Protein AF-A8B1K0-F1 (afdb_monomer)

Structure (mmCIF, N/CA/C/O backbone):
data_AF-A8B1K0-F1
#
_entry.id   AF-A8B1K0-F1
#
loop_
_atom_site.group_PDB
_atom_site.id
_atom_site.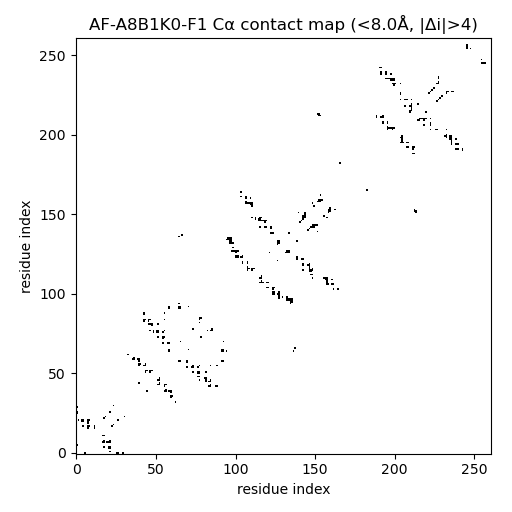type_symbol
_atom_site.label_atom_id
_atom_site.label_alt_id
_atom_site.label_comp_id
_atom_site.label_asym_id
_atom_site.label_entity_id
_atom_site.label_seq_id
_atom_site.pdbx_PDB_ins_code
_atom_site.Cartn_x
_atom_site.Cartn_y
_atom_site.Cartn_z
_atom_site.occupancy
_atom_site.B_iso_or_equiv
_atom_site.auth_seq_id
_atom_site.auth_comp_id
_atom_site.auth_asym_id
_atom_site.auth_atom_id
_atom_site.pdbx_PDB_model_num
ATOM 1 N N . MET A 1 1 ? -13.524 -16.793 -4.079 1.00 58.25 1 MET A N 1
ATOM 2 C CA . MET A 1 1 ? -13.192 -17.474 -5.344 1.00 58.25 1 MET A CA 1
ATOM 3 C C . MET A 1 1 ? -13.793 -18.872 -5.401 1.00 58.25 1 MET A C 1
ATOM 5 O O . MET A 1 1 ? -13.380 -19.742 -4.643 1.00 58.25 1 MET A O 1
ATOM 9 N N . SER A 1 2 ? -14.796 -19.068 -6.258 1.00 73.19 2 SER A N 1
ATOM 10 C CA . SER A 1 2 ? -15.549 -20.315 -6.461 1.00 73.19 2 SER A CA 1
ATOM 11 C C . SER A 1 2 ? -14.670 -21.454 -6.985 1.00 73.19 2 SER A C 1
ATOM 13 O O . SER A 1 2 ? -13.815 -21.230 -7.838 1.00 73.19 2 SER A O 1
ATOM 15 N N . VAL A 1 3 ? -14.934 -22.696 -6.557 1.00 76.88 3 VAL A N 1
ATOM 16 C CA . VAL A 1 3 ? -14.236 -23.914 -7.029 1.00 76.88 3 VAL A CA 1
ATOM 17 C C . VAL A 1 3 ? -14.328 -24.063 -8.552 1.00 76.88 3 VAL A C 1
ATOM 19 O O . VAL A 1 3 ? -13.351 -24.411 -9.215 1.00 76.88 3 VAL A O 1
ATOM 22 N N . ARG A 1 4 ? -15.486 -23.725 -9.134 1.00 77.88 4 ARG A N 1
ATOM 23 C CA . ARG A 1 4 ? -15.680 -23.736 -10.591 1.00 77.88 4 ARG A CA 1
ATOM 24 C C . ARG A 1 4 ? -14.794 -22.698 -11.276 1.00 77.88 4 ARG A C 1
ATOM 26 O O . ARG A 1 4 ? -14.227 -22.983 -12.325 1.00 77.88 4 ARG A O 1
ATOM 33 N N . CYS A 1 5 ? -14.644 -21.526 -10.666 1.00 78.94 5 CYS A N 1
ATOM 34 C CA . CYS A 1 5 ? -13.779 -20.487 -11.197 1.00 78.94 5 CYS A CA 1
ATOM 35 C C . CYS A 1 5 ? -12.290 -20.834 -11.043 1.00 78.94 5 CYS A C 1
ATOM 37 O O . CYS A 1 5 ? -11.520 -20.638 -11.977 1.00 78.94 5 CYS A O 1
ATOM 39 N N . GLN A 1 6 ? -11.884 -21.426 -9.917 1.00 80.88 6 GLN A N 1
ATOM 40 C CA . GLN A 1 6 ? -10.518 -21.920 -9.717 1.00 80.88 6 GLN A CA 1
ATOM 41 C C . GLN A 1 6 ? -10.126 -22.940 -10.788 1.00 80.88 6 GLN A C 1
ATOM 43 O O . GLN A 1 6 ? -9.058 -22.819 -11.379 1.00 80.88 6 GLN A O 1
ATOM 48 N N . HIS A 1 7 ? -11.010 -23.895 -11.086 1.00 80.12 7 HIS A N 1
ATOM 49 C CA . HIS A 1 7 ? -10.763 -24.890 -12.125 1.00 80.12 7 HIS A CA 1
ATOM 50 C C . HIS A 1 7 ? -10.612 -24.244 -13.507 1.00 80.12 7 HIS A C 1
ATOM 52 O O . HIS A 1 7 ? -9.633 -24.497 -14.199 1.00 80.12 7 HIS A O 1
ATOM 58 N N . VAL A 1 8 ? -11.545 -23.368 -13.897 1.00 82.81 8 VAL A N 1
ATOM 59 C CA . VAL A 1 8 ? -11.485 -22.677 -15.197 1.00 82.81 8 VAL A CA 1
ATOM 60 C C . VAL A 1 8 ? -10.271 -21.747 -15.285 1.00 82.81 8 VAL A C 1
ATOM 62 O O . VAL A 1 8 ? -9.672 -21.640 -16.346 1.00 82.81 8 VAL A O 1
ATOM 65 N N . CYS A 1 9 ? -9.851 -21.129 -14.180 1.00 81.00 9 CYS A N 1
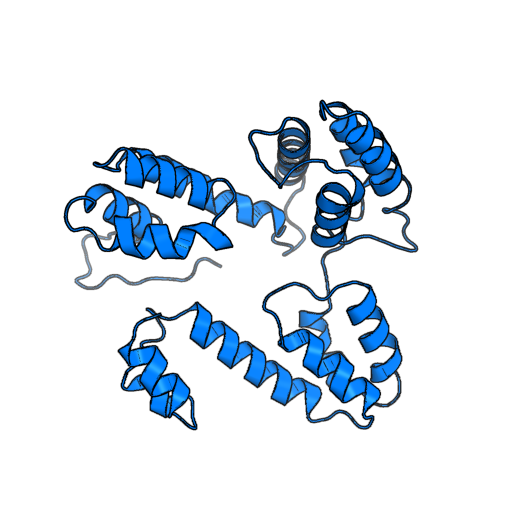ATOM 66 C CA . CYS A 1 9 ? -8.630 -20.329 -14.123 1.00 81.00 9 CYS A CA 1
ATOM 67 C C . CYS A 1 9 ? -7.357 -21.172 -14.237 1.00 81.00 9 CYS A C 1
ATOM 69 O O . CYS A 1 9 ? -6.396 -20.725 -14.854 1.00 81.00 9 CYS A O 1
ATOM 71 N N . ALA A 1 10 ? -7.335 -22.372 -13.656 1.00 81.56 10 ALA A N 1
ATOM 72 C CA . ALA A 1 10 ? -6.182 -23.263 -13.727 1.00 81.56 10 ALA A CA 1
ATOM 73 C C . ALA A 1 10 ? -5.998 -23.878 -15.123 1.00 81.56 10 ALA A C 1
ATOM 75 O O . ALA A 1 10 ? -4.872 -24.170 -15.518 1.00 81.56 10 ALA A O 1
ATOM 76 N N . THR A 1 11 ? -7.091 -24.089 -15.862 1.00 81.38 11 THR A N 1
ATOM 77 C CA . THR A 1 11 ? -7.066 -24.734 -17.185 1.00 81.38 11 THR A CA 1
ATOM 78 C C . THR A 1 11 ? -7.239 -23.767 -18.357 1.00 81.38 11 THR A C 1
ATOM 80 O O . THR A 1 11 ? -7.029 -24.156 -19.502 1.00 81.38 11 THR A O 1
ATOM 83 N N . GLY A 1 12 ? -7.685 -22.538 -18.099 1.00 77.81 12 GLY A N 1
ATOM 84 C CA . GLY A 1 12 ? -7.948 -21.521 -19.115 1.00 77.81 12 GLY A CA 1
ATOM 85 C C . GLY A 1 12 ? -6.662 -20.913 -19.664 1.00 77.81 12 GLY A C 1
ATOM 86 O O . GLY A 1 12 ? -5.688 -20.732 -18.938 1.00 77.81 12 GLY A O 1
ATOM 87 N N . SER A 1 13 ? -6.664 -20.589 -20.957 1.00 74.12 13 SER A N 1
ATOM 88 C CA . SER A 1 13 ? -5.516 -19.971 -21.639 1.00 74.12 13 SER A CA 1
ATOM 89 C C . SER A 1 13 ? -5.742 -18.487 -21.933 1.00 74.12 13 SER A C 1
ATOM 91 O O . SER A 1 13 ? -4.800 -17.766 -22.255 1.00 74.12 13 SER A O 1
ATOM 93 N N . SER A 1 14 ? -6.986 -18.020 -21.827 1.00 76.38 14 SER A N 1
ATOM 94 C CA . SER A 1 14 ? -7.381 -16.647 -22.120 1.00 76.38 14 SER A CA 1
ATOM 95 C C . SER A 1 14 ? -8.463 -16.140 -21.166 1.00 76.38 14 SER A C 1
ATOM 97 O O . SER A 1 14 ? -9.151 -16.907 -20.490 1.00 76.38 14 SER A O 1
ATOM 99 N N . GLN A 1 15 ? -8.649 -14.819 -21.130 1.00 75.38 15 GLN A N 1
ATOM 100 C CA . GLN A 1 15 ? -9.686 -14.195 -20.308 1.00 75.38 15 GLN A CA 1
ATOM 101 C C . GLN A 1 15 ? -11.109 -14.576 -20.760 1.00 75.38 15 GLN A C 1
ATOM 103 O O . GLN A 1 15 ? -12.035 -14.558 -19.950 1.00 75.38 15 GLN A O 1
ATOM 108 N N . ASP A 1 16 ? -11.293 -14.953 -22.027 1.00 78.88 16 ASP A N 1
ATOM 109 C CA . ASP A 1 16 ? -12.593 -15.381 -22.547 1.00 78.88 16 ASP A CA 1
ATOM 110 C C . ASP A 1 16 ? -12.986 -16.776 -22.053 1.00 78.88 16 ASP A C 1
ATOM 112 O O . ASP A 1 16 ? -14.162 -17.003 -21.757 1.00 78.88 16 ASP A O 1
ATOM 116 N N . ASP A 1 17 ? -12.012 -17.662 -21.822 1.00 80.56 17 ASP A N 1
ATOM 117 C CA . ASP A 1 17 ? -12.255 -18.977 -21.213 1.00 80.56 17 ASP A CA 1
ATOM 118 C C . ASP A 1 17 ? -12.840 -18.829 -19.801 1.00 80.56 17 ASP A C 1
ATOM 120 O O . ASP A 1 17 ? -13.742 -19.571 -19.397 1.00 80.56 17 ASP A O 1
ATOM 124 N N . LEU A 1 18 ? -12.388 -17.800 -19.072 1.00 80.06 18 LEU A N 1
ATOM 125 C CA . LEU A 1 18 ? -12.855 -17.486 -17.724 1.00 80.06 18 LEU A CA 1
ATOM 126 C C . LEU A 1 18 ? -14.331 -17.086 -17.703 1.00 80.06 18 LEU A C 1
ATOM 128 O O . LEU A 1 18 ? -15.020 -17.412 -16.741 1.00 80.06 18 LEU A O 1
ATOM 132 N N . ARG A 1 19 ? -14.872 -16.451 -18.750 1.00 77.56 19 ARG A N 1
ATOM 133 C CA . ARG A 1 19 ? -16.271 -15.971 -18.761 1.00 77.56 19 ARG A CA 1
ATOM 134 C C . ARG A 1 19 ? -17.295 -17.097 -18.584 1.00 77.56 19 ARG A C 1
ATOM 136 O O . ARG A 1 19 ? -18.386 -16.854 -18.074 1.00 77.56 19 ARG A O 1
ATOM 143 N N . THR A 1 20 ? -16.934 -18.324 -18.958 1.00 74.06 20 THR A N 1
ATOM 144 C CA . THR A 1 20 ? -17.803 -19.514 -18.923 1.00 74.06 20 THR A CA 1
ATOM 145 C C . THR A 1 20 ? -17.995 -20.084 -17.505 1.00 74.06 20 THR A C 1
ATOM 147 O O . THR A 1 20 ? -18.924 -20.860 -17.252 1.00 74.06 20 THR A O 1
ATOM 150 N N . GLY A 1 21 ? -17.136 -19.705 -16.550 1.00 71.62 21 GLY A N 1
ATOM 151 C CA . GLY A 1 21 ? -17.180 -20.222 -15.172 1.00 71.62 21 GLY A CA 1
ATOM 152 C C . GLY A 1 21 ? -16.760 -19.251 -14.064 1.00 71.62 21 GLY A C 1
ATOM 153 O O . GLY A 1 21 ? -16.948 -19.573 -12.893 1.00 71.62 21 GLY A O 1
ATOM 154 N N . CYS A 1 22 ? -16.245 -18.076 -14.418 1.00 76.50 22 CYS A N 1
ATOM 155 C CA . CYS A 1 22 ? -15.821 -16.992 -13.538 1.00 76.50 22 CYS A CA 1
ATOM 156 C C . CYS A 1 22 ? -16.522 -15.701 -13.965 1.00 76.50 22 CYS A C 1
ATOM 158 O O . CYS A 1 22 ? -16.106 -15.032 -14.916 1.00 76.50 22 CYS A O 1
ATOM 160 N N . ARG A 1 23 ? -17.573 -15.299 -13.253 1.00 78.94 23 ARG A N 1
ATOM 161 C CA . ARG A 1 23 ? -18.217 -14.010 -13.510 1.00 78.94 23 ARG A CA 1
ATOM 162 C C . ARG A 1 23 ? -17.380 -12.883 -12.898 1.00 78.94 23 ARG A C 1
ATOM 164 O O . ARG A 1 23 ? -17.047 -12.930 -11.720 1.00 78.94 23 ARG A O 1
ATOM 171 N N . ALA A 1 24 ? -17.084 -11.840 -13.675 1.00 70.19 24 ALA A N 1
ATOM 172 C CA . ALA A 1 24 ? -16.229 -10.735 -13.224 1.00 70.19 24 ALA A CA 1
ATOM 173 C C . ALA A 1 24 ? -16.770 -9.965 -12.005 1.00 70.19 24 ALA A C 1
ATOM 175 O O . ALA A 1 24 ? -15.986 -9.453 -11.211 1.00 70.19 24 ALA A O 1
ATOM 176 N N . SER A 1 25 ? -18.095 -9.904 -11.832 1.00 70.88 25 SER A N 1
ATOM 177 C CA . SER A 1 25 ? -18.718 -9.282 -10.654 1.00 70.88 25 SER A CA 1
ATOM 178 C C . SER A 1 25 ? -18.455 -10.046 -9.363 1.00 70.88 25 SER A C 1
ATOM 180 O O . SER A 1 25 ? -18.385 -9.420 -8.309 1.00 70.88 25 SER A O 1
ATOM 182 N N . ASP A 1 26 ? -18.311 -11.366 -9.470 1.00 69.88 26 ASP A N 1
ATOM 183 C CA . ASP A 1 26 ? -18.240 -12.291 -8.340 1.00 69.88 26 ASP A CA 1
ATOM 184 C C . ASP A 1 26 ? -16.769 -12.574 -7.974 1.00 69.88 26 ASP A C 1
ATOM 186 O O . ASP A 1 26 ? -16.466 -12.996 -6.866 1.00 69.88 26 ASP A O 1
ATOM 190 N N . GLU A 1 27 ? -15.840 -12.298 -8.900 1.00 74.50 27 GLU A N 1
ATOM 191 C CA . GLU A 1 27 ? -14.408 -12.607 -8.791 1.00 74.50 27 GLU A CA 1
ATOM 192 C C . GLU A 1 27 ? -13.530 -11.373 -9.059 1.00 74.50 27 GLU A C 1
ATOM 194 O O . GLU A 1 27 ? -12.542 -11.416 -9.795 1.00 74.50 27 GLU A O 1
ATOM 199 N N . GLN A 1 28 ? -13.895 -10.237 -8.461 1.00 70.88 28 GLN A N 1
ATOM 200 C CA . GLN A 1 28 ? -13.249 -8.938 -8.700 1.00 70.88 28 GLN A CA 1
ATOM 201 C C . GLN A 1 28 ? -11.736 -8.958 -8.445 1.00 70.88 28 GLN A C 1
ATOM 203 O O . GLN A 1 28 ? -10.976 -8.353 -9.199 1.00 70.88 28 GLN A O 1
ATOM 208 N N . GLN A 1 29 ? -11.291 -9.686 -7.417 1.00 68.81 29 GLN A N 1
ATOM 209 C CA . GLN A 1 29 ? -9.872 -9.837 -7.073 1.00 68.81 29 GLN A CA 1
ATOM 210 C C . GLN A 1 29 ? -9.092 -10.575 -8.171 1.00 68.81 29 GLN A C 1
ATOM 212 O O . GLN A 1 29 ? -8.009 -10.140 -8.562 1.00 68.81 29 GLN A O 1
ATOM 217 N N . LEU A 1 30 ? -9.662 -11.654 -8.721 1.00 76.38 30 LEU A N 1
ATOM 218 C CA . LEU A 1 30 ? -9.057 -12.409 -9.819 1.00 76.38 30 LEU A CA 1
ATOM 219 C C . LEU A 1 30 ? -8.930 -11.532 -11.067 1.00 76.38 30 LEU A C 1
ATOM 221 O O . LEU A 1 30 ? -7.850 -11.418 -11.638 1.00 76.38 30 LEU A O 1
ATOM 225 N N . TYR A 1 31 ? -10.017 -10.871 -11.466 1.00 77.62 31 TYR A N 1
ATOM 226 C CA . TYR A 1 31 ? -10.010 -10.008 -12.647 1.00 77.62 31 TYR A CA 1
ATOM 227 C C . TYR A 1 31 ? -9.121 -8.771 -12.463 1.00 77.62 31 TYR A C 1
ATOM 229 O O . TYR A 1 31 ? -8.480 -8.336 -13.420 1.00 77.62 31 TYR A O 1
ATOM 237 N N . GLY A 1 32 ? -9.015 -8.242 -11.241 1.00 75.94 32 GLY A N 1
ATOM 238 C CA . GLY A 1 32 ? -8.048 -7.203 -10.890 1.00 75.94 32 GLY A CA 1
ATOM 239 C C . GLY A 1 32 ? -6.602 -7.680 -11.036 1.00 75.94 32 GLY A C 1
ATOM 240 O O . GLY A 1 32 ? -5.783 -6.980 -11.631 1.00 75.94 32 GLY A O 1
ATOM 241 N N . CYS A 1 33 ? -6.290 -8.888 -10.558 1.00 75.00 33 CYS A N 1
ATOM 242 C CA . CYS A 1 33 ? -4.974 -9.509 -10.716 1.00 75.00 33 CYS A CA 1
ATOM 243 C C . CYS A 1 33 ? -4.619 -9.729 -12.195 1.00 75.00 33 CYS A C 1
ATOM 245 O O . CYS A 1 33 ? -3.548 -9.319 -12.636 1.00 75.00 33 CYS A O 1
ATOM 247 N N . LEU A 1 34 ? -5.540 -10.300 -12.977 1.00 79.06 34 LEU A N 1
ATOM 248 C CA . LEU A 1 34 ? -5.346 -10.553 -14.408 1.00 79.06 34 LEU A CA 1
ATOM 249 C C . LEU A 1 34 ? -5.112 -9.262 -15.190 1.00 79.06 34 LEU A C 1
ATOM 251 O O . LEU A 1 34 ? -4.166 -9.179 -15.967 1.00 79.06 34 LEU A O 1
ATOM 255 N N . LYS A 1 35 ? -5.921 -8.229 -14.932 1.00 79.88 35 LYS A N 1
ATOM 256 C CA . LYS A 1 35 ? -5.737 -6.913 -15.548 1.00 79.88 35 LYS A CA 1
ATOM 257 C C . LYS A 1 35 ? -4.383 -6.302 -15.183 1.00 79.88 35 LYS A C 1
ATOM 259 O O . LYS A 1 35 ? -3.710 -5.749 -16.044 1.00 79.88 35 LYS A O 1
ATOM 264 N N . ARG A 1 36 ? -3.952 -6.430 -13.924 1.00 78.38 36 ARG A N 1
ATOM 265 C CA . ARG A 1 36 ? -2.642 -5.933 -13.481 1.00 78.38 36 ARG A CA 1
ATOM 266 C C . ARG A 1 36 ? -1.490 -6.689 -14.149 1.00 78.38 36 ARG A C 1
ATOM 268 O O . ARG A 1 36 ? -0.502 -6.064 -14.518 1.00 78.38 36 ARG A O 1
ATOM 275 N N . GLN A 1 37 ? -1.621 -7.999 -14.344 1.00 82.38 37 GLN A N 1
ATOM 276 C CA . GLN A 1 37 ? -0.651 -8.796 -15.101 1.00 82.38 37 GLN A CA 1
ATOM 277 C C . GLN A 1 37 ? -0.601 -8.387 -16.577 1.00 82.38 37 GLN A C 1
ATOM 279 O O . GLN A 1 37 ? 0.483 -8.251 -17.136 1.00 82.38 37 GLN A O 1
ATOM 284 N N . GLU A 1 38 ? -1.752 -8.128 -17.196 1.00 84.12 38 GLU A N 1
ATOM 285 C CA . GLU A 1 38 ? -1.835 -7.634 -18.573 1.00 84.12 38 GLU A CA 1
ATOM 286 C C . GLU A 1 38 ? -1.200 -6.243 -18.720 1.00 84.12 38 GLU A C 1
ATOM 288 O O . GLU A 1 38 ? -0.392 -6.023 -19.623 1.00 84.12 38 GLU A O 1
ATOM 293 N N . ASP A 1 39 ? -1.497 -5.318 -17.802 1.00 82.50 39 ASP A N 1
ATOM 294 C CA . ASP A 1 39 ? -0.853 -4.004 -17.741 1.00 82.50 39 ASP A CA 1
ATOM 295 C C . ASP A 1 39 ? 0.669 -4.142 -17.562 1.00 82.50 39 ASP A C 1
ATOM 297 O O . ASP A 1 39 ? 1.436 -3.435 -18.221 1.00 82.50 39 ASP A O 1
ATOM 301 N N . GLY A 1 40 ? 1.111 -5.097 -16.737 1.00 85.94 40 GLY A N 1
ATOM 302 C CA . GLY A 1 40 ? 2.520 -5.416 -16.536 1.00 85.94 40 GLY A CA 1
ATOM 303 C C . GLY A 1 40 ? 3.190 -5.946 -17.792 1.00 85.94 40 GLY A C 1
ATOM 304 O O . GLY A 1 40 ? 4.221 -5.419 -18.203 1.00 85.94 40 GLY A O 1
ATOM 305 N N . HIS A 1 41 ? 2.581 -6.915 -18.471 1.00 87.19 41 HIS A N 1
ATOM 306 C CA . HIS A 1 41 ? 3.081 -7.384 -19.757 1.00 87.19 41 HIS A CA 1
ATOM 307 C C . HIS A 1 41 ? 3.136 -6.230 -20.764 1.00 87.19 41 HIS A C 1
ATOM 309 O O . HIS A 1 41 ? 4.159 -6.047 -21.421 1.00 87.19 41 HIS A O 1
ATOM 315 N N . ARG A 1 42 ? 2.074 -5.426 -20.881 1.00 88.31 42 ARG A N 1
ATOM 316 C CA . ARG A 1 42 ? 1.996 -4.311 -21.835 1.00 88.31 42 ARG A CA 1
ATOM 317 C C . ARG A 1 42 ? 3.072 -3.254 -21.578 1.00 88.31 42 ARG A C 1
ATOM 319 O O . ARG A 1 42 ? 3.663 -2.748 -22.529 1.00 88.31 42 ARG A O 1
ATOM 326 N N . CYS A 1 43 ? 3.327 -2.912 -20.316 1.00 86.62 43 CYS A N 1
ATOM 327 C CA . CYS A 1 43 ? 4.342 -1.924 -19.963 1.00 86.62 43 CYS A CA 1
ATOM 328 C C . CYS A 1 43 ? 5.765 -2.491 -20.059 1.00 86.62 43 CYS A C 1
ATOM 330 O O . CYS A 1 43 ? 6.647 -1.834 -20.613 1.00 86.62 43 CYS A O 1
ATOM 332 N N . CYS A 1 44 ? 6.003 -3.696 -19.538 1.00 90.12 44 CYS A N 1
ATOM 333 C CA . CYS A 1 44 ? 7.346 -4.241 -19.356 1.00 90.12 44 CYS A CA 1
ATOM 334 C C . CYS A 1 44 ? 7.894 -4.960 -20.593 1.00 90.12 44 CYS A C 1
ATOM 336 O O . CYS A 1 44 ? 9.110 -5.035 -20.744 1.00 90.12 44 CYS A O 1
ATOM 338 N N . SER A 1 45 ? 7.049 -5.437 -21.518 1.00 89.00 45 SER A N 1
ATOM 339 C CA . SER A 1 45 ? 7.513 -6.162 -22.716 1.00 89.00 45 SER A CA 1
ATOM 340 C C . SER A 1 45 ? 8.396 -5.333 -23.649 1.00 89.00 45 SER A C 1
ATOM 342 O O . SER A 1 45 ? 9.119 -5.891 -24.468 1.00 89.00 45 SER A O 1
ATOM 344 N N . SER A 1 46 ? 8.335 -4.003 -23.546 1.00 86.69 46 SER A N 1
ATOM 345 C CA . SER A 1 46 ? 9.149 -3.079 -24.342 1.00 86.69 46 SER A CA 1
ATOM 346 C C . SER A 1 46 ? 10.495 -2.722 -23.692 1.00 86.69 46 SER A C 1
ATOM 348 O O . SER A 1 46 ? 11.233 -1.889 -24.225 1.00 86.69 46 SER A O 1
ATOM 350 N N . ALA A 1 47 ? 10.831 -3.349 -22.557 1.00 90.69 47 ALA A N 1
ATOM 351 C CA . ALA A 1 47 ? 12.104 -3.159 -21.876 1.00 90.69 47 ALA A CA 1
ATOM 352 C C . ALA A 1 47 ? 13.280 -3.719 -22.697 1.00 90.69 47 ALA A C 1
ATOM 354 O O . ALA A 1 47 ? 13.278 -4.860 -23.148 1.00 90.69 47 ALA A O 1
ATOM 355 N N . ARG A 1 48 ? 14.317 -2.897 -22.863 1.00 87.75 48 ARG A N 1
ATOM 356 C CA . ARG A 1 48 ? 15.548 -3.168 -23.619 1.00 87.75 48 ARG A CA 1
ATOM 357 C C . ARG A 1 48 ? 16.662 -3.784 -22.777 1.00 87.75 48 ARG A C 1
ATOM 359 O O . ARG A 1 48 ? 17.647 -4.255 -23.334 1.00 87.75 48 ARG A O 1
ATOM 366 N N . THR A 1 49 ? 16.541 -3.739 -21.453 1.00 89.25 49 THR A N 1
ATOM 367 C CA . THR A 1 49 ? 17.516 -4.305 -20.513 1.00 89.25 49 THR A CA 1
ATOM 368 C C . THR A 1 49 ? 16.832 -5.327 -19.615 1.00 89.25 49 THR A C 1
ATOM 370 O O . THR A 1 49 ? 15.693 -5.123 -19.191 1.00 89.25 49 THR A O 1
ATOM 373 N N . ALA A 1 50 ? 17.537 -6.417 -19.300 1.00 89.31 50 ALA A N 1
ATOM 374 C CA . ALA A 1 50 ? 17.032 -7.451 -18.395 1.00 89.31 50 ALA A CA 1
ATOM 375 C C . ALA A 1 50 ? 16.740 -6.887 -16.993 1.00 89.31 50 ALA A C 1
ATOM 377 O O . ALA A 1 50 ? 15.745 -7.245 -16.372 1.00 89.31 50 ALA A O 1
ATOM 378 N N . GLU A 1 51 ? 17.561 -5.938 -16.541 1.00 90.88 51 GLU A N 1
ATOM 379 C CA . GLU A 1 51 ? 17.394 -5.223 -15.271 1.00 90.88 51 GLU A CA 1
ATOM 380 C C . GLU A 1 51 ? 16.086 -4.422 -15.229 1.00 90.88 51 GLU A C 1
ATOM 382 O O . GLU A 1 51 ? 15.366 -4.461 -14.233 1.00 90.88 51 GLU A O 1
ATOM 387 N N . CYS A 1 52 ? 15.744 -3.720 -16.316 1.00 89.12 52 CYS A N 1
ATOM 388 C CA . CYS A 1 52 ? 14.481 -2.992 -16.397 1.00 89.12 52 CYS A CA 1
ATOM 389 C C . CYS A 1 52 ? 13.286 -3.943 -16.492 1.00 89.12 52 CYS A C 1
ATOM 391 O O . CYS A 1 52 ? 12.268 -3.703 -15.848 1.00 89.12 52 CYS A O 1
ATOM 393 N N . LEU A 1 53 ? 13.408 -5.025 -17.267 1.00 90.94 53 LEU A N 1
ATOM 394 C CA . LEU A 1 53 ? 12.348 -6.019 -17.421 1.00 90.94 53 LEU A CA 1
ATOM 395 C C . LEU A 1 53 ? 11.980 -6.658 -16.073 1.00 90.94 53 LEU A C 1
ATOM 397 O O . LEU A 1 53 ? 10.800 -6.711 -15.726 1.00 90.94 53 LEU A O 1
ATOM 401 N N . ASP A 1 54 ? 12.982 -7.081 -15.299 1.00 90.38 54 ASP A N 1
ATOM 402 C CA . ASP A 1 54 ? 12.792 -7.677 -13.974 1.00 90.38 54 ASP A CA 1
ATOM 403 C C . ASP A 1 54 ? 12.188 -6.677 -12.975 1.00 90.38 54 ASP A C 1
ATOM 405 O O . ASP A 1 54 ? 11.153 -6.948 -12.356 1.00 90.38 54 ASP A O 1
ATOM 409 N N . ALA A 1 55 ? 12.778 -5.481 -12.862 1.00 88.69 55 ALA A N 1
ATOM 410 C CA . ALA A 1 55 ? 12.289 -4.452 -11.947 1.00 88.69 55 ALA A CA 1
ATOM 411 C C . ALA A 1 55 ? 10.860 -4.002 -12.297 1.00 88.69 55 ALA A C 1
ATOM 413 O O . ALA A 1 55 ? 10.029 -3.826 -11.405 1.00 88.69 55 ALA A O 1
ATOM 414 N N . CYS A 1 56 ? 10.554 -3.852 -13.589 1.00 86.94 56 CYS A N 1
ATOM 415 C CA . CYS A 1 56 ? 9.218 -3.523 -14.072 1.00 86.94 56 CYS A CA 1
ATOM 416 C C . CYS A 1 56 ? 8.222 -4.641 -13.742 1.00 86.94 56 CYS A C 1
ATOM 418 O O . CYS A 1 56 ? 7.170 -4.365 -13.171 1.00 86.94 56 CYS A O 1
ATOM 420 N N . GLY A 1 57 ? 8.558 -5.906 -14.018 1.00 86.44 57 GLY A N 1
ATOM 421 C CA . GLY A 1 57 ? 7.677 -7.042 -13.735 1.00 86.44 57 GLY A CA 1
ATOM 422 C C . GLY A 1 57 ? 7.318 -7.160 -12.251 1.00 86.44 57 GLY A C 1
ATOM 423 O O . GLY A 1 57 ? 6.158 -7.392 -11.907 1.00 86.44 57 GLY A O 1
ATOM 424 N N . GLN A 1 58 ? 8.277 -6.908 -11.356 1.00 84.75 58 GLN A N 1
ATOM 425 C CA . GLN A 1 58 ? 8.054 -6.939 -9.905 1.00 84.75 58 GLN A CA 1
ATOM 426 C C . GLN A 1 58 ? 7.004 -5.925 -9.416 1.00 84.75 58 GLN A C 1
ATOM 428 O O . GLN A 1 58 ? 6.334 -6.188 -8.418 1.00 84.75 58 GLN A O 1
ATOM 433 N N . VAL A 1 59 ? 6.784 -4.809 -10.123 1.00 82.06 59 VAL A N 1
ATOM 434 C CA . VAL A 1 59 ? 5.725 -3.830 -9.787 1.00 82.06 59 VAL A CA 1
ATOM 435 C C . VAL A 1 59 ? 4.320 -4.426 -9.944 1.00 82.06 59 VAL A C 1
ATOM 437 O O . VAL A 1 59 ? 3.392 -4.052 -9.219 1.00 82.06 59 VAL A O 1
ATOM 440 N N . PHE A 1 60 ? 4.152 -5.380 -10.860 1.00 80.25 60 PHE A N 1
ATOM 441 C CA . PHE A 1 60 ? 2.855 -5.970 -11.193 1.00 80.25 60 PHE A CA 1
ATOM 442 C C . PHE A 1 60 ? 2.595 -7.318 -10.505 1.00 80.25 60 PHE A C 1
ATOM 444 O O . PHE A 1 60 ? 1.464 -7.795 -10.527 1.00 80.25 60 PHE A O 1
ATOM 451 N N . GLN A 1 61 ? 3.592 -7.896 -9.825 1.00 73.94 61 GLN A N 1
ATOM 452 C CA . GLN A 1 61 ? 3.463 -9.183 -9.123 1.00 73.94 61 GLN A CA 1
ATOM 453 C C . GLN A 1 61 ? 2.526 -9.149 -7.909 1.00 73.94 61 GLN A C 1
ATOM 455 O O . GLN A 1 61 ? 1.942 -10.170 -7.553 1.00 73.94 61 GLN A O 1
ATOM 460 N N . ARG A 1 62 ? 2.409 -8.004 -7.228 1.00 65.06 62 ARG A N 1
ATOM 461 C CA . ARG A 1 62 ? 1.618 -7.864 -5.994 1.00 65.06 62 ARG A CA 1
ATOM 462 C C . ARG A 1 62 ? 0.627 -6.733 -6.135 1.00 65.06 62 ARG A C 1
ATOM 464 O O . ARG A 1 62 ? 0.944 -5.741 -6.771 1.00 65.06 62 ARG A O 1
ATOM 471 N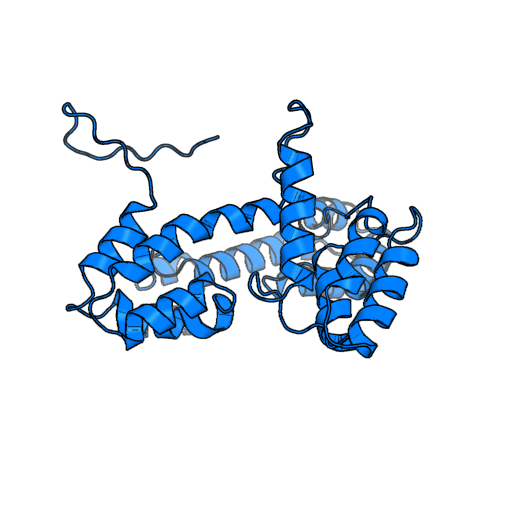 N . TYR A 1 63 ? -0.528 -6.833 -5.475 1.00 57.25 63 TYR A N 1
ATOM 472 C CA . TYR A 1 63 ? -1.535 -5.769 -5.519 1.00 57.25 63 TYR A CA 1
ATOM 473 C C . TYR A 1 63 ? -1.170 -4.518 -4.678 1.00 57.25 63 TYR A C 1
ATOM 475 O O . TYR A 1 63 ? -1.895 -3.527 -4.689 1.00 57.25 63 TYR A O 1
ATOM 483 N N . GLN A 1 64 ? -0.029 -4.540 -3.986 1.00 59.62 64 GLN A N 1
ATOM 484 C CA . GLN A 1 64 ? 0.448 -3.487 -3.080 1.00 59.62 64 GLN A CA 1
ATOM 485 C C . GLN A 1 64 ? 1.201 -2.369 -3.818 1.00 59.62 64 GLN A C 1
ATOM 487 O O . GLN A 1 64 ? 1.613 -2.539 -4.976 1.00 59.62 64 GLN A O 1
ATOM 492 N N . THR A 1 65 ? 1.385 -1.229 -3.147 1.00 61.25 65 THR A N 1
ATOM 493 C CA . THR A 1 65 ? 2.253 -0.155 -3.640 1.00 61.25 65 THR A CA 1
ATOM 494 C C . THR A 1 65 ? 3.708 -0.638 -3.655 1.00 61.25 65 THR A C 1
ATOM 496 O O . THR A 1 65 ? 4.155 -1.291 -2.708 1.00 61.25 65 THR A O 1
ATOM 499 N N . PRO A 1 66 ? 4.479 -0.348 -4.717 1.00 66.88 66 PRO A N 1
ATOM 500 C CA . PRO A 1 66 ? 5.889 -0.713 -4.782 1.00 66.88 66 PRO A CA 1
ATOM 501 C C . PRO A 1 66 ? 6.708 -0.101 -3.635 1.00 66.88 66 PRO A C 1
ATOM 503 O O . PRO A 1 66 ? 6.671 1.110 -3.408 1.00 66.88 66 PRO A O 1
ATOM 506 N N . SER A 1 67 ? 7.512 -0.925 -2.957 1.00 68.00 67 SER A N 1
ATOM 507 C CA . SER A 1 67 ? 8.428 -0.455 -1.908 1.00 68.00 67 SER A CA 1
ATOM 508 C C . SER A 1 67 ? 9.472 0.524 -2.458 1.00 68.00 67 SER A C 1
ATOM 510 O O . SER A 1 67 ? 9.818 0.464 -3.640 1.00 68.00 67 SER A O 1
ATOM 512 N N . LYS A 1 68 ? 10.033 1.398 -1.610 1.00 68.94 68 LYS A N 1
ATOM 513 C CA . LYS A 1 68 ? 11.136 2.311 -1.973 1.00 68.94 68 LYS A CA 1
ATOM 514 C C . LYS A 1 68 ? 12.263 1.604 -2.720 1.00 68.94 68 LYS A C 1
ATOM 516 O O . LYS A 1 68 ? 12.629 2.035 -3.806 1.00 68.94 68 LYS A O 1
ATOM 521 N N . ALA A 1 69 ? 12.734 0.470 -2.202 1.00 77.06 69 ALA A N 1
ATOM 522 C CA . ALA A 1 69 ? 13.801 -0.304 -2.835 1.00 77.06 69 ALA A CA 1
ATOM 523 C C . ALA A 1 69 ? 13.420 -0.803 -4.242 1.00 77.06 69 ALA A C 1
ATOM 525 O O . ALA A 1 69 ? 14.257 -0.858 -5.141 1.00 77.06 69 ALA A O 1
ATOM 526 N N . LEU A 1 70 ? 12.154 -1.174 -4.467 1.00 79.06 70 LEU A N 1
ATOM 527 C CA . LEU A 1 70 ? 11.681 -1.538 -5.803 1.00 79.06 70 LEU A CA 1
ATOM 528 C C . LEU A 1 70 ? 11.574 -0.307 -6.716 1.00 79.06 70 LEU A C 1
ATOM 530 O O . LEU A 1 70 ? 12.009 -0.371 -7.862 1.00 79.06 70 LEU A O 1
ATOM 534 N N . ARG A 1 71 ? 11.074 0.825 -6.211 1.00 76.94 71 ARG A N 1
ATOM 535 C CA . ARG A 1 71 ? 10.990 2.086 -6.967 1.00 76.94 71 ARG A CA 1
ATOM 536 C C . ARG A 1 71 ? 12.369 2.591 -7.389 1.00 76.94 71 ARG A C 1
ATOM 538 O O . ARG A 1 71 ? 12.553 2.953 -8.546 1.00 76.94 71 ARG A O 1
ATOM 545 N N . GLU A 1 72 ? 13.352 2.541 -6.498 1.00 81.62 72 GLU A N 1
ATOM 546 C CA . GLU A 1 72 ? 14.748 2.884 -6.791 1.00 81.62 72 GLU A CA 1
ATOM 547 C C . GLU A 1 72 ? 15.361 1.951 -7.839 1.00 81.62 72 GLU A C 1
ATOM 549 O O . GLU A 1 72 ? 16.034 2.423 -8.758 1.00 81.62 72 GLU A O 1
ATOM 554 N N . ARG A 1 73 ? 15.085 0.642 -7.767 1.00 85.75 73 ARG A N 1
ATOM 555 C CA . ARG A 1 73 ? 15.510 -0.315 -8.801 1.00 85.75 73 ARG A CA 1
ATOM 556 C C . ARG A 1 73 ? 14.885 -0.010 -10.161 1.00 85.75 73 ARG A C 1
ATOM 558 O O . ARG A 1 73 ? 15.609 0.001 -11.151 1.00 85.75 73 ARG A O 1
ATOM 565 N N . VAL A 1 74 ? 13.590 0.308 -10.218 1.00 85.81 74 VAL A N 1
ATOM 566 C CA . VAL A 1 74 ? 12.920 0.722 -11.465 1.00 85.81 74 VAL A CA 1
ATOM 567 C C . VAL A 1 74 ? 13.541 2.010 -12.007 1.00 85.81 74 VAL A C 1
ATOM 569 O O . VAL A 1 74 ? 13.909 2.071 -13.176 1.00 85.81 74 VAL A O 1
ATOM 572 N N . LEU A 1 75 ? 13.734 3.027 -11.163 1.00 83.44 75 LEU A N 1
ATOM 573 C CA . LEU A 1 75 ? 14.351 4.291 -11.570 1.00 83.44 75 LEU A CA 1
ATOM 574 C C . LEU A 1 75 ? 15.794 4.108 -12.046 1.00 83.44 75 LEU A C 1
ATOM 576 O O . LEU A 1 75 ? 16.222 4.784 -12.972 1.00 83.44 75 LEU A O 1
ATOM 580 N N . THR A 1 76 ? 16.551 3.196 -11.451 1.00 86.94 76 THR A N 1
ATOM 581 C CA . THR A 1 76 ? 17.947 2.967 -11.839 1.00 86.94 76 THR A CA 1
ATOM 582 C C . THR A 1 76 ? 18.039 2.127 -13.114 1.00 86.94 76 THR A C 1
ATOM 584 O O . THR A 1 76 ? 18.781 2.487 -14.025 1.00 86.94 76 THR A O 1
ATOM 587 N N . GLY A 1 77 ? 17.243 1.056 -13.221 1.00 84.88 77 GLY A N 1
ATOM 588 C CA . GLY A 1 77 ? 17.274 0.115 -14.345 1.00 84.88 77 GLY A CA 1
ATOM 589 C C . GLY A 1 77 ? 16.527 0.584 -15.598 1.00 84.88 77 GLY A C 1
ATOM 590 O O . GLY A 1 77 ? 16.948 0.278 -16.712 1.00 84.88 77 GLY A O 1
ATOM 591 N N . CYS A 1 78 ? 15.438 1.348 -15.449 1.00 84.69 78 CYS A N 1
ATOM 592 C CA . CYS A 1 78 ? 14.572 1.752 -16.563 1.00 84.69 78 CYS A CA 1
ATOM 593 C C . CYS A 1 78 ? 14.736 3.218 -17.004 1.00 84.69 78 CYS A C 1
ATOM 595 O O . CYS A 1 78 ? 14.284 3.580 -18.090 1.00 84.69 78 CYS A O 1
ATOM 597 N N . ARG A 1 79 ? 15.384 4.094 -16.223 1.00 84.25 79 ARG A N 1
ATOM 598 C CA . ARG A 1 79 ? 15.515 5.517 -16.606 1.00 84.25 79 ARG A CA 1
ATOM 599 C C . ARG A 1 79 ? 16.349 5.720 -17.867 1.00 84.25 79 ARG A C 1
ATOM 601 O O . ARG A 1 79 ? 16.037 6.597 -18.669 1.00 84.25 79 ARG A O 1
ATOM 608 N N . THR A 1 80 ? 17.379 4.904 -18.059 1.00 80.50 80 THR A N 1
ATOM 609 C CA . THR A 1 80 ? 18.243 4.970 -19.239 1.00 80.50 80 THR A CA 1
ATOM 610 C C . THR A 1 80 ? 17.721 3.996 -20.295 1.00 80.50 80 THR A C 1
ATOM 612 O O . THR A 1 80 ? 17.523 2.817 -20.018 1.00 80.50 80 THR A O 1
ATOM 615 N N . ASN A 1 81 ? 17.488 4.483 -21.516 1.00 78.38 81 ASN A N 1
ATOM 616 C CA . ASN A 1 81 ? 17.080 3.697 -22.692 1.00 78.38 81 ASN A CA 1
ATOM 617 C C . ASN A 1 81 ? 15.693 3.017 -22.655 1.00 78.38 81 ASN A C 1
ATOM 619 O O . ASN A 1 81 ? 15.343 2.363 -23.635 1.00 78.38 81 ASN A O 1
ATOM 623 N N . ASN A 1 82 ? 14.875 3.211 -21.611 1.00 83.94 82 ASN A N 1
ATOM 624 C CA . ASN A 1 82 ? 13.523 2.638 -21.499 1.00 83.94 82 ASN A CA 1
ATOM 625 C C . ASN A 1 82 ? 12.445 3.695 -21.184 1.00 83.94 82 ASN A C 1
ATOM 627 O O . ASN A 1 82 ? 11.558 3.473 -20.360 1.00 83.94 82 ASN A O 1
ATOM 631 N N . SER A 1 83 ? 12.490 4.851 -21.860 1.00 83.81 83 SER A N 1
ATOM 632 C CA . SER A 1 83 ? 11.541 5.962 -21.648 1.00 83.81 83 SER A CA 1
ATOM 633 C C . SER A 1 83 ? 10.073 5.544 -21.790 1.00 83.81 83 SER A C 1
ATOM 635 O O . SER A 1 83 ? 9.227 6.019 -21.040 1.00 83.81 83 SER A O 1
ATOM 637 N N . ASN A 1 84 ? 9.778 4.621 -22.708 1.00 84.75 84 ASN A N 1
ATOM 638 C CA . ASN A 1 84 ? 8.422 4.129 -22.961 1.00 84.75 84 ASN A CA 1
ATOM 639 C C . ASN A 1 84 ? 7.897 3.288 -21.786 1.00 84.75 84 ASN A C 1
ATOM 641 O O . ASN A 1 84 ? 6.772 3.493 -21.334 1.00 84.75 84 ASN A O 1
ATOM 645 N N . VAL A 1 85 ? 8.739 2.399 -21.243 1.00 86.75 85 VAL A N 1
ATOM 646 C CA . VAL A 1 85 ? 8.430 1.615 -20.034 1.00 86.75 85 VAL A CA 1
ATOM 647 C C . VAL A 1 85 ? 8.237 2.557 -18.850 1.00 86.75 85 VAL A C 1
ATOM 649 O O . VAL A 1 85 ? 7.247 2.448 -18.134 1.00 86.75 85 VAL A O 1
ATOM 652 N N . MET A 1 86 ? 9.137 3.534 -18.688 1.00 81.81 86 MET A N 1
ATOM 653 C CA . MET A 1 86 ? 9.055 4.533 -17.621 1.00 81.81 86 MET A CA 1
ATOM 654 C C . MET A 1 86 ? 7.775 5.364 -17.687 1.00 81.81 86 MET A C 1
ATOM 656 O O . MET A 1 86 ? 7.162 5.611 -16.655 1.00 81.81 86 MET A O 1
ATOM 660 N N . GLN A 1 87 ? 7.344 5.774 -18.880 1.00 82.44 87 GLN A N 1
ATOM 661 C CA . GLN A 1 87 ? 6.101 6.521 -19.056 1.00 82.44 87 GLN A CA 1
ATOM 662 C C . GLN A 1 87 ? 4.866 5.657 -18.770 1.00 82.44 87 GLN A C 1
ATOM 664 O O . GLN A 1 87 ? 3.913 6.149 -18.171 1.00 82.44 87 GLN A O 1
ATOM 669 N N . CYS A 1 88 ? 4.898 4.375 -19.143 1.00 82.31 88 CYS A N 1
ATOM 670 C CA . CYS A 1 88 ? 3.812 3.426 -18.887 1.00 82.31 88 CYS A CA 1
ATOM 671 C C . CYS A 1 88 ? 3.678 3.096 -17.394 1.00 82.31 88 CYS A C 1
ATOM 673 O O . CYS A 1 88 ? 2.582 3.127 -16.838 1.00 82.31 88 CYS A O 1
ATOM 675 N N . ILE A 1 89 ? 4.804 2.826 -16.727 1.00 79.50 89 ILE A N 1
ATOM 676 C CA . ILE A 1 89 ? 4.825 2.400 -15.327 1.00 79.50 89 ILE A CA 1
ATOM 677 C C . ILE A 1 89 ? 4.650 3.566 -14.351 1.00 79.50 89 ILE A C 1
ATOM 679 O O . ILE A 1 89 ? 4.321 3.335 -13.190 1.00 79.50 89 ILE A O 1
ATOM 683 N N . LYS A 1 90 ? 4.832 4.815 -14.807 1.00 70.88 90 LYS A N 1
ATOM 684 C CA . LYS A 1 90 ? 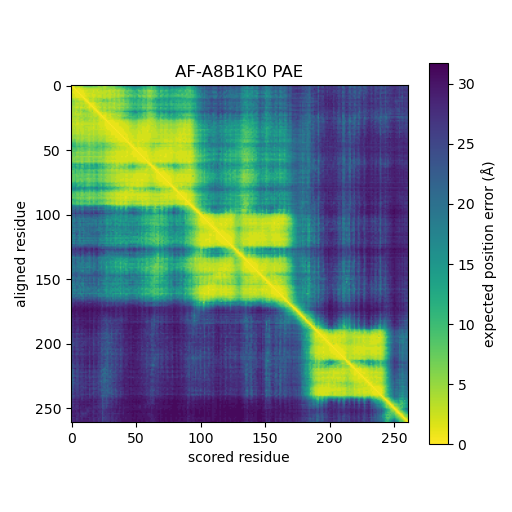4.791 6.021 -13.971 1.00 70.88 90 LYS A CA 1
ATOM 685 C C . LYS A 1 90 ? 3.569 6.063 -13.053 1.00 70.88 90 LYS A C 1
ATOM 687 O O . LYS A 1 90 ? 3.744 6.231 -11.859 1.00 70.88 90 LYS A O 1
ATOM 692 N N . GLY A 1 91 ? 2.362 5.813 -13.561 1.00 67.62 91 GLY A N 1
ATOM 693 C CA . GLY A 1 91 ? 1.135 5.819 -12.745 1.00 67.62 91 GLY A CA 1
ATOM 694 C C . GLY A 1 91 ? 1.038 4.698 -11.697 1.00 67.62 91 GLY A C 1
ATOM 695 O O . GLY A 1 91 ? 0.212 4.778 -10.794 1.00 67.62 91 GLY A O 1
ATOM 696 N N . PHE A 1 92 ? 1.878 3.666 -11.805 1.00 68.56 92 PHE A N 1
ATOM 697 C CA . PHE A 1 92 ? 1.957 2.543 -10.867 1.00 68.56 92 PHE A CA 1
ATOM 698 C C . PHE A 1 92 ? 3.066 2.721 -9.820 1.00 68.56 92 PHE A C 1
ATOM 700 O O . PHE A 1 92 ? 2.994 2.120 -8.749 1.00 68.56 92 PHE A O 1
ATOM 707 N N . ILE A 1 93 ? 4.086 3.535 -10.121 1.00 67.25 93 ILE A N 1
ATOM 708 C CA . ILE A 1 93 ? 5.185 3.873 -9.199 1.00 67.25 93 ILE A CA 1
ATOM 709 C C . ILE A 1 93 ? 5.039 5.262 -8.564 1.00 67.25 93 ILE A C 1
ATOM 711 O O . ILE A 1 93 ? 5.676 5.520 -7.541 1.00 67.25 93 ILE A O 1
ATOM 715 N N . ASP A 1 94 ? 4.228 6.145 -9.157 1.00 57.88 94 ASP A N 1
ATOM 716 C CA . ASP A 1 94 ? 3.888 7.451 -8.603 1.00 57.88 94 ASP A CA 1
ATOM 717 C C . ASP A 1 94 ? 3.047 7.228 -7.351 1.00 57.88 94 ASP A C 1
ATOM 719 O O . ASP A 1 94 ? 1.928 6.710 -7.370 1.00 57.88 94 ASP A O 1
ATOM 723 N N . VAL A 1 95 ? 3.632 7.626 -6.234 1.00 56.00 95 VAL A N 1
ATOM 724 C CA . VAL A 1 95 ? 3.028 7.547 -4.916 1.00 56.00 95 VAL A CA 1
ATOM 725 C C . VAL A 1 95 ? 2.760 8.953 -4.418 1.00 56.00 95 VAL A C 1
ATOM 727 O O . VAL A 1 95 ? 3.570 9.868 -4.589 1.00 56.00 95 VAL A O 1
ATOM 730 N N . THR A 1 96 ? 1.624 9.134 -3.758 1.00 49.31 96 THR A N 1
ATOM 731 C CA . THR A 1 96 ? 1.360 10.369 -3.028 1.00 49.31 96 THR A CA 1
ATOM 732 C C . THR A 1 96 ? 2.206 10.359 -1.758 1.00 49.31 96 THR A C 1
ATOM 734 O O . THR A 1 96 ? 1.941 9.617 -0.810 1.00 49.31 96 THR A O 1
ATOM 737 N N . PHE A 1 97 ? 3.262 11.164 -1.752 1.00 53.28 97 PHE A N 1
ATOM 738 C CA . PHE A 1 97 ? 4.110 11.358 -0.580 1.00 53.28 97 PHE A CA 1
ATOM 739 C C . PHE A 1 97 ? 3.403 12.221 0.465 1.00 53.28 97 PHE A C 1
ATOM 741 O O . PHE A 1 97 ? 2.763 13.224 0.127 1.00 53.28 97 PHE A O 1
ATOM 748 N N . ASN A 1 98 ? 3.563 11.892 1.749 1.00 57.25 98 ASN A N 1
ATOM 749 C CA . ASN A 1 98 ? 3.071 12.774 2.800 1.00 57.25 98 ASN A CA 1
ATOM 750 C C . ASN A 1 98 ? 4.090 13.894 3.035 1.00 57.25 98 ASN A C 1
ATOM 752 O O . ASN A 1 98 ? 5.059 13.738 3.770 1.00 57.25 98 ASN A O 1
ATOM 756 N N . ARG A 1 99 ? 3.867 15.050 2.403 1.00 55.06 99 ARG A N 1
ATOM 757 C CA . ARG A 1 99 ? 4.791 16.196 2.467 1.00 55.06 99 ARG A CA 1
ATOM 758 C C . ARG A 1 99 ? 4.924 16.832 3.859 1.00 55.06 99 ARG A C 1
ATOM 760 O O . ARG A 1 99 ? 5.759 17.704 4.033 1.00 55.06 99 ARG A O 1
ATOM 767 N N . ASN A 1 100 ? 4.103 16.448 4.844 1.00 64.75 100 ASN A N 1
ATOM 768 C CA . ASN A 1 100 ? 4.093 17.070 6.174 1.00 64.75 100 ASN A CA 1
ATOM 769 C C . ASN A 1 100 ? 4.007 16.043 7.314 1.00 64.75 100 ASN A C 1
ATOM 771 O O . ASN A 1 100 ? 3.182 16.163 8.221 1.00 64.75 100 ASN A O 1
ATOM 775 N N . LEU A 1 101 ? 4.906 15.054 7.308 1.00 71.12 101 LEU A N 1
ATOM 776 C CA . LEU A 1 101 ? 5.003 14.045 8.374 1.00 71.12 101 LEU A CA 1
ATOM 777 C C . LEU A 1 101 ? 5.267 14.644 9.764 1.00 71.12 101 LEU A C 1
ATOM 779 O O . LEU A 1 101 ? 4.734 14.153 10.758 1.00 71.12 101 LEU A O 1
ATOM 783 N N . LYS A 1 102 ? 5.986 15.773 9.826 1.00 75.94 102 LYS A N 1
ATOM 784 C CA . LYS A 1 102 ? 6.270 16.506 11.071 1.00 75.94 102 LYS A CA 1
ATOM 785 C C . LYS A 1 102 ? 5.010 16.908 11.844 1.00 75.94 102 LYS A C 1
ATOM 787 O O . LYS A 1 102 ? 5.053 17.021 13.063 1.00 75.94 102 LYS A O 1
ATOM 792 N N . ARG A 1 103 ? 3.872 17.095 11.163 1.00 77.25 103 ARG A N 1
ATOM 793 C CA . ARG A 1 103 ? 2.600 17.453 11.811 1.00 77.25 103 ARG A CA 1
ATOM 794 C C . ARG A 1 103 ? 2.044 16.327 12.683 1.00 77.25 103 ARG A C 1
ATOM 796 O O . ARG A 1 103 ? 1.316 16.611 13.626 1.00 77.25 103 ARG A O 1
ATOM 803 N N . TYR A 1 104 ? 2.375 15.075 12.379 1.00 80.88 104 TYR A N 1
ATOM 804 C CA . TYR A 1 104 ? 1.881 13.917 13.121 1.00 80.88 104 TYR A CA 1
ATOM 805 C C . TYR A 1 104 ? 2.803 13.515 14.283 1.00 80.88 104 TYR A C 1
ATOM 807 O O . TYR A 1 104 ? 2.452 12.632 15.057 1.00 80.88 104 TYR A O 1
ATOM 815 N N . VAL A 1 105 ? 3.945 14.192 14.456 1.00 87.69 105 VAL A N 1
ATOM 816 C CA . VAL A 1 105 ? 4.873 13.992 15.585 1.00 87.69 105 VAL A CA 1
ATOM 817 C C . VAL A 1 105 ? 4.169 14.040 16.952 1.00 87.69 105 VAL A C 1
ATOM 819 O O . VAL A 1 105 ? 4.407 13.136 17.750 1.00 87.69 105 VAL A O 1
ATOM 822 N N . PRO A 1 106 ? 3.235 14.976 17.233 1.00 89.81 106 PRO A N 1
ATOM 823 C CA . PRO A 1 106 ? 2.510 14.987 18.507 1.00 89.81 106 PRO A CA 1
ATOM 824 C C . PRO A 1 106 ? 1.657 13.733 18.744 1.00 89.81 106 PRO A C 1
ATOM 826 O O . PRO A 1 106 ? 1.407 13.363 19.887 1.00 89.81 106 PRO A O 1
ATOM 829 N N . CYS A 1 107 ? 1.221 13.043 17.682 1.00 88.88 107 CYS A N 1
ATOM 830 C CA . CYS A 1 107 ? 0.458 11.805 17.826 1.00 88.88 107 CYS A CA 1
ATOM 831 C C . CYS A 1 107 ? 1.311 10.661 18.382 1.00 88.88 107 CYS A C 1
ATOM 833 O O . CYS A 1 107 ? 0.758 9.759 19.008 1.00 88.88 107 CYS A O 1
ATOM 835 N N . CYS A 1 108 ? 2.639 10.700 18.213 1.00 90.88 108 CYS A N 1
ATOM 836 C CA . CYS A 1 108 ? 3.536 9.673 18.739 1.00 90.88 108 CYS A CA 1
ATOM 837 C C . CYS A 1 108 ? 3.384 9.491 20.251 1.00 90.88 108 CYS A C 1
ATOM 839 O O . CYS A 1 108 ? 3.435 8.361 20.732 1.00 90.88 108 CYS A O 1
ATOM 841 N N . ASP A 1 109 ? 3.122 10.571 20.989 1.00 92.50 109 ASP A N 1
ATOM 842 C CA . ASP A 1 109 ? 2.999 10.543 22.449 1.00 92.50 109 ASP A CA 1
ATOM 843 C C . ASP A 1 109 ? 1.732 9.830 22.938 1.00 92.50 109 ASP A C 1
ATOM 845 O O . ASP A 1 109 ? 1.684 9.375 24.080 1.00 92.50 109 ASP A O 1
ATOM 849 N N . ALA A 1 110 ? 0.735 9.645 22.066 1.00 89.62 110 ALA A N 1
ATOM 850 C CA . ALA A 1 110 ? -0.465 8.876 22.378 1.00 89.62 110 ALA A CA 1
ATOM 851 C C . ALA A 1 110 ? -0.196 7.361 22.457 1.00 89.62 110 ALA A C 1
ATOM 853 O O . ALA A 1 110 ? -1.027 6.610 22.967 1.00 89.62 110 ALA A O 1
ATOM 854 N N . SER A 1 111 ? 0.952 6.878 21.969 1.00 89.12 111 SER A N 1
ATOM 855 C CA . SER A 1 111 ? 1.284 5.458 22.078 1.00 89.12 111 SER A CA 1
ATOM 856 C C . SER A 1 111 ? 1.639 5.070 23.520 1.00 89.12 111 SER A C 1
ATOM 858 O O . SER A 1 111 ? 2.527 5.691 24.117 1.00 89.12 111 SER A O 1
ATOM 860 N N . PRO A 1 112 ? 1.035 4.003 24.081 1.00 85.44 112 PRO A N 1
ATOM 861 C CA . PRO A 1 112 ? 1.394 3.511 25.410 1.00 85.44 112 PRO A CA 1
ATOM 862 C C . PRO A 1 1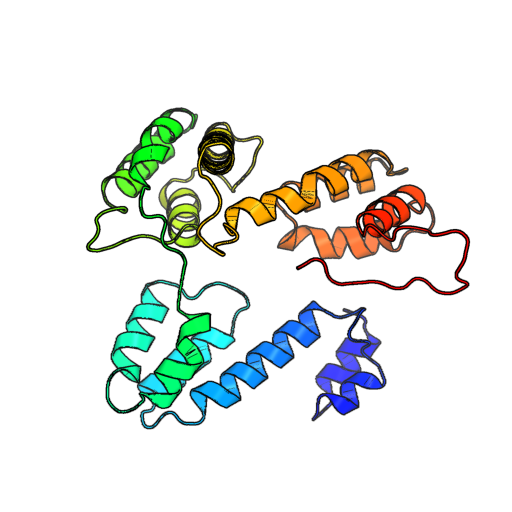12 ? 2.808 2.907 25.447 1.00 85.44 112 PRO A C 1
ATOM 864 O O . PRO A 1 112 ? 3.460 2.937 26.490 1.00 85.44 112 PRO A O 1
ATOM 867 N N . GLU A 1 113 ? 3.323 2.438 24.306 1.00 88.00 113 GLU A N 1
ATOM 868 C CA . GLU A 1 113 ? 4.587 1.704 24.194 1.00 88.00 113 GLU A CA 1
ATOM 869 C C . GLU A 1 113 ? 5.799 2.651 24.014 1.00 88.00 113 GLU A C 1
ATOM 871 O O . GLU A 1 113 ? 5.907 3.325 22.981 1.00 88.00 113 GLU A O 1
ATOM 876 N N . PRO A 1 114 ? 6.758 2.703 24.965 1.00 89.75 114 PRO A N 1
ATOM 877 C CA . PRO A 1 114 ? 7.923 3.589 24.887 1.00 89.75 114 PRO A CA 1
ATOM 878 C C . PRO A 1 114 ? 8.807 3.367 23.655 1.00 89.75 114 PRO A C 1
ATOM 880 O O . PRO A 1 114 ? 9.363 4.329 23.116 1.00 89.75 114 PRO A O 1
ATOM 883 N N . LYS A 1 115 ? 8.951 2.115 23.196 1.00 90.62 115 LYS A N 1
ATOM 884 C CA . LYS A 1 115 ? 9.720 1.802 21.983 1.00 90.62 115 LYS A CA 1
ATOM 885 C C . LYS A 1 115 ? 9.061 2.404 20.742 1.00 90.62 115 LYS A C 1
ATOM 887 O O . LYS A 1 115 ? 9.751 3.024 19.932 1.00 90.62 115 LYS A O 1
ATOM 892 N N . CYS A 1 116 ? 7.740 2.279 20.642 1.00 90.69 116 CYS A N 1
ATOM 893 C CA . CYS A 1 116 ? 6.960 2.862 19.560 1.00 90.69 116 CYS A CA 1
ATOM 894 C C . CYS A 1 116 ? 7.075 4.387 19.557 1.00 90.69 116 CYS A C 1
ATOM 896 O O . CYS A 1 116 ? 7.356 4.951 18.504 1.00 90.69 116 CYS A O 1
ATOM 898 N N . ARG A 1 117 ? 6.943 5.054 20.717 1.00 92.88 117 ARG A N 1
ATOM 899 C CA . ARG A 1 117 ? 7.087 6.520 20.807 1.00 92.88 117 ARG A CA 1
ATOM 900 C C . ARG A 1 117 ? 8.401 6.992 20.193 1.00 92.88 117 ARG A C 1
ATOM 902 O O . ARG A 1 117 ? 8.396 7.866 19.333 1.00 92.88 117 ARG A O 1
ATOM 909 N N . ARG A 1 118 ? 9.517 6.367 20.578 1.00 91.19 118 ARG A N 1
ATOM 910 C CA . ARG A 1 118 ? 10.852 6.734 20.085 1.00 91.19 118 ARG A CA 1
ATOM 911 C C . ARG A 1 118 ? 10.979 6.563 18.572 1.00 91.19 118 ARG A C 1
ATOM 913 O O . ARG A 1 118 ? 11.340 7.510 17.883 1.00 91.19 118 ARG A O 1
ATOM 920 N N . VAL A 1 119 ? 10.631 5.381 18.055 1.00 89.50 119 VAL A N 1
ATOM 921 C CA . VAL A 1 119 ? 10.719 5.092 16.613 1.00 89.50 119 VAL A CA 1
ATOM 922 C C . VAL A 1 119 ? 9.764 5.979 15.817 1.00 89.50 119 VAL A C 1
ATOM 924 O O . VAL A 1 119 ? 10.106 6.406 14.718 1.00 89.50 119 VAL A O 1
ATOM 927 N N . CYS A 1 120 ? 8.594 6.295 16.370 1.00 88.75 120 CYS A N 1
ATOM 928 C CA . CYS A 1 120 ? 7.632 7.203 15.763 1.00 88.75 120 CYS A CA 1
ATOM 929 C C . CYS A 1 120 ? 8.194 8.618 15.628 1.00 88.75 120 CYS A C 1
ATOM 931 O O . CYS A 1 120 ? 8.221 9.157 14.523 1.00 88.75 120 CYS A O 1
ATOM 933 N N . HIS A 1 121 ? 8.733 9.176 16.714 1.00 89.94 121 HIS A N 1
ATOM 934 C CA . HIS A 1 121 ? 9.386 10.486 16.703 1.00 89.94 121 HIS A CA 1
ATOM 935 C C . HIS A 1 121 ? 10.547 10.530 15.706 1.00 89.94 121 HIS A C 1
ATOM 937 O O . HIS A 1 121 ? 10.610 11.440 14.881 1.00 89.94 121 HIS A O 1
ATOM 943 N N . GLU A 1 122 ? 11.423 9.523 15.720 1.00 87.00 122 GLU A N 1
ATOM 944 C CA . GLU A 1 122 ? 12.541 9.411 14.776 1.00 87.00 122 GLU A CA 1
ATOM 945 C C . GLU A 1 122 ? 12.052 9.356 13.322 1.00 87.00 122 GLU A C 1
ATOM 947 O O . GLU A 1 122 ? 12.523 10.117 12.478 1.00 87.00 122 GLU A O 1
ATOM 952 N N . THR A 1 123 ? 11.070 8.500 13.030 1.00 83.75 123 THR A N 1
ATOM 953 C CA . THR A 1 123 ? 10.564 8.270 11.669 1.00 83.75 123 THR A CA 1
ATOM 954 C C . THR A 1 123 ? 9.853 9.500 11.115 1.00 83.75 123 THR A C 1
ATOM 956 O O . THR A 1 123 ? 10.083 9.862 9.967 1.00 83.75 123 THR A O 1
ATOM 959 N N . LEU A 1 124 ? 9.029 10.183 11.910 1.00 82.12 124 LEU A N 1
ATOM 960 C CA . LEU A 1 124 ? 8.273 11.353 11.446 1.00 82.12 124 LEU A CA 1
ATOM 961 C C . LEU A 1 124 ? 9.106 12.639 11.403 1.00 82.12 124 LEU A C 1
ATOM 963 O O . LEU A 1 124 ? 8.795 13.544 10.627 1.00 82.12 124 LEU A O 1
ATOM 967 N N . THR A 1 125 ? 10.163 12.722 12.215 1.00 80.12 125 THR A N 1
ATOM 968 C CA . THR A 1 125 ? 11.079 13.871 12.226 1.00 80.12 125 THR A CA 1
ATOM 969 C C . THR A 1 125 ? 12.123 13.764 11.116 1.00 80.12 125 THR A C 1
ATOM 971 O O . THR A 1 125 ? 12.372 14.753 10.425 1.00 80.12 125 THR A O 1
ATOM 974 N N . ALA A 1 126 ? 12.713 12.577 10.923 1.00 70.56 126 ALA A N 1
ATOM 975 C CA . ALA A 1 126 ? 13.741 12.330 9.908 1.00 70.56 126 ALA A CA 1
ATOM 976 C C . ALA A 1 126 ? 13.155 12.022 8.522 1.00 70.56 126 ALA A C 1
ATOM 978 O O . ALA A 1 126 ? 13.736 12.387 7.509 1.00 70.56 126 ALA A O 1
ATOM 979 N N . GLY A 1 127 ? 11.996 11.367 8.475 1.00 57.44 127 GLY A N 1
ATOM 980 C CA . GLY A 1 127 ? 11.402 10.787 7.271 1.00 57.44 127 GLY A CA 1
ATOM 981 C C . GLY A 1 127 ? 10.563 11.692 6.383 1.00 57.44 127 GLY A C 1
ATOM 982 O O . GLY A 1 127 ? 9.864 11.210 5.495 1.00 57.44 127 GLY A O 1
ATOM 983 N N . GLY A 1 128 ? 10.575 12.991 6.669 1.00 54.34 128 GLY A N 1
ATOM 984 C CA . GLY A 1 128 ? 9.774 14.000 5.985 1.00 54.34 128 GLY A CA 1
ATOM 985 C C . GLY A 1 128 ? 10.595 15.186 5.494 1.00 54.34 128 GLY A C 1
ATOM 986 O O . GLY A 1 128 ? 10.060 16.291 5.451 1.00 54.34 128 GLY A O 1
ATOM 987 N N . SER A 1 129 ? 11.890 15.011 5.209 1.00 52.69 129 SER A N 1
ATOM 988 C CA . SER A 1 129 ? 12.647 16.037 4.486 1.00 52.69 129 SER A CA 1
ATOM 989 C C . SER A 1 129 ? 12.275 16.017 3.001 1.00 52.69 129 SER A C 1
ATOM 991 O O . SER A 1 129 ? 11.983 14.959 2.445 1.00 52.69 129 SER A O 1
ATOM 993 N N . ASP A 1 130 ? 12.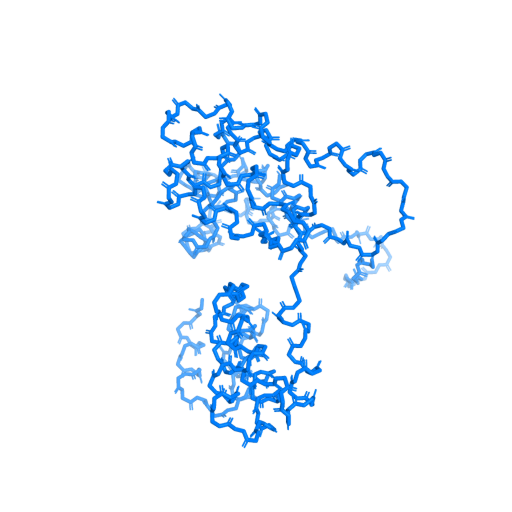340 17.176 2.336 1.00 53.69 130 ASP A N 1
ATOM 994 C CA . ASP A 1 130 ? 12.078 17.306 0.889 1.00 53.69 130 ASP A CA 1
ATOM 995 C C . ASP A 1 130 ? 12.981 16.401 0.025 1.00 53.69 130 ASP A C 1
ATOM 997 O O . ASP A 1 130 ? 12.685 16.137 -1.139 1.00 53.69 130 ASP A O 1
ATOM 1001 N N . THR A 1 131 ? 14.088 15.924 0.599 1.00 52.16 131 THR A N 1
ATOM 1002 C CA . THR A 1 131 ? 15.109 15.099 -0.049 1.00 52.16 131 THR A CA 1
ATOM 1003 C C . THR A 1 131 ? 14.860 13.592 0.031 1.00 52.16 131 THR A C 1
ATOM 1005 O O . THR A 1 131 ? 15.395 12.876 -0.811 1.00 52.16 131 THR A O 1
ATOM 1008 N N . ASP A 1 132 ? 14.083 13.096 1.002 1.00 57.59 132 ASP A N 1
ATOM 1009 C CA . ASP A 1 132 ? 13.787 11.661 1.139 1.00 57.59 132 ASP A CA 1
ATOM 1010 C C . ASP A 1 132 ? 12.408 11.411 1.791 1.00 57.59 132 ASP A C 1
ATOM 1012 O O . ASP A 1 132 ? 12.315 11.034 2.964 1.00 57.59 132 ASP A O 1
ATOM 1016 N N . PRO A 1 133 ? 11.308 11.687 1.066 1.00 61.16 133 PRO A N 1
ATOM 1017 C CA . PRO A 1 133 ? 9.965 11.592 1.620 1.00 61.16 133 PRO A CA 1
ATOM 1018 C C . PRO A 1 133 ? 9.478 10.137 1.709 1.00 61.16 133 PRO A C 1
ATOM 1020 O O . PRO A 1 133 ? 9.413 9.426 0.701 1.00 61.16 133 PRO A O 1
ATOM 1023 N N . TYR A 1 134 ? 9.030 9.708 2.894 1.00 65.12 134 TYR A N 1
ATOM 1024 C CA . TYR A 1 134 ? 8.301 8.442 3.025 1.00 65.12 134 TYR A CA 1
ATOM 1025 C C . TYR A 1 134 ? 6.896 8.521 2.414 1.00 65.12 134 TYR A C 1
ATOM 1027 O O . TYR A 1 134 ? 6.199 9.544 2.466 1.00 65.12 134 TYR A O 1
ATOM 1035 N N . THR A 1 135 ? 6.442 7.395 1.866 1.00 66.25 135 THR A N 1
ATOM 1036 C CA . THR A 1 135 ? 5.015 7.191 1.590 1.00 66.25 135 THR A CA 1
ATOM 1037 C C . THR A 1 135 ? 4.239 6.935 2.875 1.00 66.25 135 THR A C 1
ATOM 1039 O O . THR A 1 135 ? 4.802 6.566 3.905 1.00 66.25 135 THR A O 1
ATOM 1042 N N . VAL A 1 136 ? 2.917 7.105 2.806 1.00 68.00 136 VAL A N 1
ATOM 1043 C CA . VAL A 1 136 ? 2.016 6.762 3.916 1.00 68.00 136 VAL A CA 1
ATOM 1044 C C . VAL A 1 136 ? 2.170 5.286 4.301 1.00 68.00 136 VAL A C 1
ATOM 1046 O O . VAL A 1 136 ? 2.296 4.979 5.481 1.00 68.00 136 VAL A O 1
ATOM 1049 N N . GLU A 1 137 ? 2.246 4.387 3.319 1.00 63.97 137 GLU A N 1
ATOM 1050 C CA . GLU A 1 137 ? 2.406 2.944 3.547 1.00 63.97 137 GLU A CA 1
ATOM 1051 C C . GLU A 1 137 ? 3.764 2.597 4.169 1.00 63.97 137 GLU A C 1
ATOM 1053 O O . GLU A 1 137 ? 3.814 1.844 5.131 1.00 63.97 137 GLU A O 1
ATOM 1058 N N . GLU A 1 138 ? 4.860 3.206 3.712 1.00 71.06 138 GLU A N 1
ATOM 1059 C CA . GLU A 1 138 ? 6.188 2.983 4.306 1.00 71.06 138 GLU A CA 1
ATOM 1060 C C . GLU A 1 138 ? 6.292 3.518 5.727 1.00 71.06 138 GLU A C 1
ATOM 1062 O O . GLU A 1 138 ? 6.902 2.884 6.585 1.00 71.06 138 GLU A O 1
ATOM 1067 N N . MET A 1 139 ? 5.680 4.674 5.993 1.00 76.44 139 MET A N 1
ATOM 1068 C CA . MET A 1 139 ? 5.566 5.194 7.350 1.00 76.44 139 MET A CA 1
ATOM 1069 C C . MET A 1 139 ? 4.842 4.178 8.237 1.00 76.44 139 MET A C 1
ATOM 1071 O O . MET A 1 139 ? 5.325 3.860 9.321 1.00 76.44 139 MET A O 1
ATOM 1075 N N . ILE A 1 140 ? 3.705 3.653 7.777 1.00 75.69 140 ILE A N 1
ATOM 1076 C CA . ILE A 1 140 ? 2.929 2.650 8.509 1.00 75.69 140 ILE A CA 1
ATOM 1077 C C . ILE A 1 140 ? 3.769 1.397 8.768 1.00 75.69 140 ILE A C 1
ATOM 1079 O O . ILE A 1 140 ? 3.868 0.980 9.920 1.00 75.69 140 ILE A O 1
ATOM 1083 N N . ASP A 1 141 ? 4.417 0.845 7.744 1.00 73.94 141 ASP A N 1
ATOM 1084 C CA . ASP A 1 141 ? 5.251 -0.357 7.853 1.00 73.94 141 ASP A CA 1
ATOM 1085 C C . ASP A 1 141 ? 6.389 -0.167 8.863 1.00 73.94 141 ASP A C 1
ATOM 1087 O O . ASP A 1 141 ? 6.626 -1.019 9.723 1.00 73.94 141 ASP A O 1
ATOM 1091 N N . LEU A 1 142 ? 7.071 0.981 8.818 1.00 77.25 142 LEU A N 1
ATOM 1092 C CA . LEU A 1 142 ? 8.134 1.313 9.767 1.00 77.25 142 LEU A CA 1
ATOM 1093 C C . LEU A 1 142 ? 7.595 1.396 11.200 1.00 77.25 142 LEU A C 1
ATOM 1095 O O . LEU A 1 142 ? 8.186 0.831 12.123 1.00 77.25 142 LEU A O 1
ATOM 1099 N N . LEU A 1 143 ? 6.460 2.057 11.411 1.00 80.25 143 LEU A N 1
ATOM 1100 C CA . LEU A 1 143 ? 5.854 2.178 12.737 1.00 80.25 143 LEU A CA 1
ATOM 1101 C C . LEU A 1 143 ? 5.384 0.818 13.276 1.00 80.25 143 LEU A C 1
ATOM 1103 O O . LEU A 1 143 ? 5.630 0.497 14.443 1.00 80.25 143 LEU A O 1
ATOM 1107 N N . GLN A 1 144 ? 4.767 -0.009 12.435 1.00 77.88 144 GLN A N 1
ATOM 1108 C CA . GLN A 1 144 ? 4.285 -1.335 12.813 1.00 77.88 144 GLN A CA 1
ATOM 1109 C C . GLN A 1 144 ? 5.440 -2.295 13.112 1.00 77.88 144 GLN A C 1
ATOM 1111 O O . GLN A 1 144 ? 5.529 -2.826 14.220 1.00 77.88 144 GLN A O 1
ATOM 1116 N N . HIS A 1 145 ? 6.352 -2.487 12.158 1.00 75.50 145 HIS A N 1
ATOM 1117 C CA . HIS A 1 145 ? 7.366 -3.538 12.230 1.00 75.50 145 HIS A CA 1
ATOM 1118 C C . HIS A 1 145 ? 8.613 -3.131 13.019 1.00 75.50 145 HIS A C 1
ATOM 1120 O O . HIS A 1 145 ? 9.149 -3.933 13.784 1.00 75.50 145 HIS A O 1
ATOM 1126 N N . ARG A 1 146 ? 9.081 -1.885 12.879 1.00 78.06 146 ARG A N 1
ATOM 1127 C CA . ARG A 1 146 ? 10.271 -1.399 13.601 1.00 78.06 146 ARG A CA 1
ATOM 1128 C C . ARG A 1 146 ? 9.901 -0.817 14.963 1.00 78.06 146 ARG A C 1
ATOM 1130 O O . ARG A 1 146 ? 10.596 -1.064 15.953 1.00 78.06 146 ARG A O 1
ATOM 1137 N N . GLY A 1 147 ? 8.813 -0.048 15.008 1.00 75.25 147 GLY A N 1
ATOM 1138 C CA . GLY A 1 147 ? 8.334 0.619 16.218 1.00 75.25 147 GLY A CA 1
ATOM 1139 C C . GLY A 1 147 ? 7.573 -0.294 17.172 1.00 75.25 147 GLY A C 1
ATOM 1140 O O . GLY A 1 147 ? 7.586 -0.046 18.377 1.00 75.25 147 GLY A O 1
ATOM 1141 N N . GLY A 1 148 ? 6.946 -1.360 16.667 1.00 78.94 148 GLY A N 1
ATOM 1142 C CA . GLY A 1 148 ? 6.024 -2.167 17.466 1.00 78.94 148 GLY A CA 1
ATOM 1143 C C . GLY A 1 148 ? 4.777 -1.377 17.864 1.00 78.94 148 GLY A C 1
ATOM 1144 O O . GLY A 1 148 ? 4.208 -1.617 18.922 1.00 78.94 148 GLY A O 1
ATOM 1145 N N . CYS A 1 149 ? 4.363 -0.409 17.042 1.00 76.38 149 CYS A N 1
ATOM 1146 C CA . CYS A 1 149 ? 3.242 0.488 17.328 1.00 76.38 149 CYS A CA 1
ATOM 1147 C C . CYS A 1 149 ? 1.854 -0.172 17.240 1.00 76.38 149 CYS A C 1
ATOM 1149 O O . CYS A 1 149 ? 0.839 0.509 17.392 1.00 76.38 149 CYS A O 1
ATOM 1151 N N . GLY A 1 150 ? 1.808 -1.486 17.006 1.00 72.38 150 GLY A N 1
ATOM 1152 C CA . GLY A 1 150 ? 0.585 -2.230 16.728 1.00 72.38 150 GLY A CA 1
ATOM 1153 C C . GLY A 1 150 ? 0.055 -1.961 15.321 1.00 72.38 150 GLY A C 1
ATOM 1154 O O . GLY A 1 150 ? 0.441 -0.985 14.675 1.00 72.38 150 GLY A O 1
ATOM 1155 N N . ALA A 1 151 ? -0.830 -2.837 14.846 1.00 72.88 151 ALA A N 1
ATOM 1156 C CA . ALA A 1 151 ? -1.502 -2.672 13.560 1.00 72.88 151 ALA A CA 1
ATOM 1157 C C . ALA A 1 151 ? -2.251 -1.330 13.496 1.00 72.88 151 ALA A C 1
ATOM 1159 O O . ALA A 1 151 ? -2.621 -0.772 14.529 1.00 72.88 151 ALA A O 1
ATOM 1160 N N . LEU A 1 152 ? -2.486 -0.810 12.290 1.00 67.56 152 LEU A N 1
ATOM 1161 C CA . LEU A 1 152 ? -3.348 0.357 12.102 1.00 67.56 152 LEU A CA 1
ATOM 1162 C C . LEU A 1 152 ? -4.728 0.033 12.664 1.00 67.56 152 LEU A C 1
ATOM 1164 O O . LEU A 1 152 ? -5.409 -0.816 12.110 1.00 67.56 152 LEU A O 1
ATOM 1168 N N . MET A 1 153 ? -5.117 0.679 13.760 1.00 63.56 153 MET A N 1
ATOM 1169 C CA . MET A 1 153 ? -6.404 0.445 14.412 1.00 63.56 153 MET A CA 1
ATOM 1170 C C . MET A 1 153 ? -6.968 1.774 14.928 1.00 63.56 153 MET A C 1
ATOM 1172 O O . MET A 1 153 ? -6.319 2.395 15.769 1.00 63.56 153 MET A O 1
ATOM 1176 N N . PRO A 1 154 ? -8.190 2.197 14.554 1.00 69.88 154 PRO A N 1
ATOM 1177 C CA . PRO A 1 154 ? -8.839 3.384 15.122 1.00 69.88 154 PRO A CA 1
ATOM 1178 C C . PRO A 1 154 ? -9.047 3.324 16.643 1.00 69.88 154 PRO A C 1
ATOM 1180 O O . PRO A 1 154 ? -9.300 4.345 17.278 1.00 69.88 154 PRO A O 1
ATOM 1183 N N . THR A 1 155 ? -8.962 2.131 17.235 1.00 70.06 155 THR A N 1
ATOM 1184 C CA . THR A 1 155 ? -9.030 1.915 18.684 1.00 70.06 155 THR A CA 1
ATOM 1185 C C . THR A 1 155 ? -7.713 2.215 19.396 1.00 70.06 155 THR A C 1
ATOM 1187 O O . THR A 1 155 ? -7.724 2.488 20.595 1.00 70.06 155 THR A O 1
ATOM 1190 N N . LEU A 1 156 ? -6.580 2.186 18.686 1.00 74.62 156 LEU A N 1
ATOM 1191 C CA . LEU A 1 156 ? -5.281 2.505 19.262 1.00 74.62 156 LEU A CA 1
ATOM 1192 C C . LEU A 1 156 ? -5.093 4.030 19.298 1.00 74.62 156 LEU A C 1
ATOM 1194 O O . LEU A 1 156 ? -5.251 4.684 18.262 1.00 74.62 156 LEU A O 1
ATOM 1198 N N . PRO A 1 157 ? -4.720 4.618 20.452 1.00 82.25 157 PRO A N 1
ATOM 1199 C CA . PRO A 1 157 ? -4.700 6.074 20.609 1.00 82.25 157 PRO A CA 1
ATOM 1200 C C . PRO A 1 157 ? -3.765 6.794 19.627 1.00 82.25 157 PRO A C 1
ATOM 1202 O O . PRO A 1 157 ? -4.113 7.860 19.121 1.00 82.25 157 PRO A O 1
ATOM 1205 N N . LEU A 1 158 ? -2.620 6.179 19.307 1.00 83.88 158 LEU A N 1
ATOM 1206 C CA . LEU A 1 158 ? -1.688 6.644 18.277 1.00 83.88 158 LEU A CA 1
ATOM 1207 C C . LEU A 1 158 ? -2.407 6.843 16.937 1.00 83.88 158 LEU A C 1
ATOM 1209 O O . LEU A 1 158 ? -2.492 7.957 16.427 1.00 83.88 158 LEU A O 1
ATOM 1213 N N . TRP A 1 159 ? -2.958 5.765 16.382 1.00 82.88 159 TRP A N 1
ATOM 1214 C CA . TRP A 1 159 ? -3.566 5.757 15.053 1.00 82.88 159 TRP A CA 1
ATOM 1215 C C . TRP A 1 159 ? -4.850 6.582 14.986 1.00 82.88 159 TRP A C 1
ATOM 1217 O O . TRP A 1 159 ? -5.092 7.251 13.983 1.00 82.88 159 TRP A O 1
ATOM 1227 N N . LYS A 1 160 ? -5.628 6.623 16.073 1.00 81.56 160 LYS A N 1
ATOM 1228 C CA . LYS A 1 160 ? -6.774 7.528 16.198 1.00 81.56 160 LYS A CA 1
ATOM 1229 C C . LYS A 1 160 ? -6.370 8.991 15.981 1.00 81.56 160 LYS A C 1
ATOM 1231 O O . LYS A 1 160 ? -7.007 9.683 15.190 1.00 81.56 160 LYS A O 1
ATOM 1236 N N . CYS A 1 161 ? -5.281 9.435 16.612 1.00 84.38 161 CYS A N 1
ATOM 1237 C CA . CYS A 1 161 ? -4.763 10.793 16.441 1.00 84.38 161 CYS A CA 1
ATOM 1238 C C . CYS A 1 161 ? -4.338 11.075 14.991 1.00 84.38 161 CYS A C 1
ATOM 1240 O O . CYS A 1 161 ? -4.679 12.125 14.447 1.00 84.38 161 CYS A O 1
ATOM 1242 N N . PHE A 1 162 ? -3.662 10.127 14.326 1.00 81.69 162 PHE A N 1
ATOM 1243 C CA . PHE A 1 162 ? -3.296 10.268 12.908 1.00 81.69 162 PHE A CA 1
ATOM 1244 C C . PHE A 1 162 ? -4.521 10.479 12.005 1.00 81.69 162 PHE A C 1
ATOM 1246 O O . PHE A 1 162 ? -4.505 11.360 11.144 1.00 81.69 162 PHE A O 1
ATOM 1253 N N . LEU A 1 163 ? -5.586 9.699 12.218 1.00 78.31 163 LEU A N 1
ATOM 1254 C CA . LEU A 1 163 ? -6.826 9.785 11.440 1.00 78.31 163 LEU A CA 1
ATOM 1255 C C . LEU A 1 163 ? -7.569 11.108 11.678 1.00 78.31 163 LEU A C 1
ATOM 1257 O O . LEU A 1 163 ? -8.110 11.703 10.746 1.00 78.31 163 LEU A O 1
ATOM 1261 N N . GLU A 1 164 ? -7.595 11.592 12.919 1.00 77.12 164 GLU A N 1
ATOM 1262 C CA . GLU A 1 164 ? -8.227 12.869 13.269 1.00 77.12 164 GLU A CA 1
ATOM 1263 C C . GLU A 1 164 ? -7.443 14.071 12.724 1.00 77.12 164 GLU A C 1
ATOM 1265 O O . GLU A 1 164 ? -8.044 15.021 12.214 1.00 77.12 164 GLU A O 1
ATOM 1270 N N . ALA A 1 165 ? -6.109 14.014 12.751 1.00 72.44 165 ALA A N 1
ATOM 1271 C CA . ALA A 1 165 ? -5.246 15.054 12.196 1.00 72.44 165 ALA A CA 1
ATOM 1272 C C . ALA A 1 165 ? -5.432 15.233 10.678 1.00 72.44 165 ALA A C 1
ATOM 1274 O O . ALA A 1 165 ? -5.286 16.351 10.169 1.00 72.44 165 ALA A O 1
ATOM 1275 N N . ASP A 1 166 ? -5.788 14.162 9.961 1.00 65.81 166 ASP A N 1
ATOM 1276 C CA . ASP A 1 166 ? -6.054 14.215 8.523 1.00 65.81 166 ASP A CA 1
ATOM 1277 C C . ASP A 1 166 ? -7.433 14.808 8.195 1.00 65.81 166 ASP A C 1
ATOM 1279 O O . ASP A 1 166 ? -7.542 15.656 7.310 1.00 65.81 166 ASP A O 1
ATOM 1283 N N . LYS A 1 167 ? -8.474 14.494 8.984 1.00 62.34 167 LYS A N 1
ATOM 1284 C CA . LYS A 1 167 ? -9.820 15.091 8.828 1.00 62.34 167 LYS A CA 1
ATOM 1285 C C . LYS A 1 167 ? -9.813 16.619 8.935 1.00 62.34 167 LYS A C 1
ATOM 1287 O O . LYS A 1 167 ? -10.540 17.304 8.218 1.00 62.34 167 LYS A O 1
ATOM 1292 N N . GLN A 1 168 ? -8.947 17.167 9.786 1.00 57.88 168 GLN A N 1
ATOM 1293 C CA . GLN A 1 168 ? -8.753 18.615 9.942 1.00 57.88 168 GLN A CA 1
ATOM 1294 C C . GLN A 1 168 ? -8.154 19.287 8.688 1.00 57.88 168 GLN A C 1
ATOM 1296 O O . GLN A 1 168 ? -8.161 20.509 8.580 1.00 57.88 168 GLN A O 1
ATOM 1301 N N . ARG A 1 169 ? -7.620 18.515 7.731 1.00 53.81 169 ARG A N 1
ATOM 1302 C CA . ARG A 1 169 ? -7.128 19.002 6.432 1.00 53.81 169 ARG A CA 1
ATOM 1303 C C . ARG A 1 169 ? -8.270 19.192 5.429 1.00 53.81 169 ARG A C 1
ATOM 1305 O O . ARG A 1 169 ? -8.281 20.174 4.696 1.00 53.81 169 ARG A O 1
ATOM 1312 N N . SER A 1 170 ? -9.246 18.285 5.433 1.00 47.31 170 SER A N 1
ATOM 1313 C CA . SER A 1 170 ? -10.369 18.273 4.483 1.00 47.31 170 SER A CA 1
ATOM 1314 C C . SER A 1 170 ? -11.421 19.349 4.766 1.00 47.31 170 SER A C 1
ATOM 1316 O O . SER A 1 170 ? -12.155 19.734 3.865 1.00 47.31 170 SER A O 1
ATOM 1318 N N . ALA A 1 171 ? -11.495 19.845 6.005 1.00 44.50 171 ALA A N 1
ATOM 1319 C CA . ALA A 1 171 ? -12.468 20.858 6.417 1.00 44.50 171 ALA A CA 1
ATOM 1320 C C . ALA A 1 171 ? -12.009 22.314 6.179 1.00 44.50 171 ALA A C 1
ATOM 1322 O O . ALA A 1 171 ? -12.820 23.228 6.296 1.00 44.50 171 ALA A O 1
ATOM 1323 N N . GLY A 1 172 ? -10.727 22.548 5.863 1.00 43.19 172 GLY A N 1
ATOM 1324 C CA . GLY A 1 172 ? -10.135 23.894 5.796 1.00 43.19 172 GLY A CA 1
ATOM 1325 C C . GLY A 1 172 ? -9.510 24.293 4.456 1.00 43.19 172 GLY A C 1
ATOM 1326 O O . GLY A 1 172 ? -8.979 25.396 4.349 1.00 43.19 172 GLY A O 1
ATOM 1327 N N . GLN A 1 173 ? -9.534 23.430 3.438 1.00 38.00 173 GLN A N 1
ATOM 1328 C CA . GLN A 1 173 ? -8.932 23.706 2.129 1.00 38.00 173 GLN A CA 1
ATOM 1329 C C . GLN A 1 173 ? -9.999 23.632 1.037 1.00 38.00 173 GLN A C 1
ATOM 1331 O O . GLN A 1 173 ? -10.493 22.560 0.700 1.00 38.00 173 GLN A O 1
ATOM 1336 N N . GLN A 1 174 ? -10.357 24.807 0.504 1.00 35.34 174 GLN A N 1
ATOM 1337 C CA . GLN A 1 174 ? -11.132 24.940 -0.726 1.00 35.34 174 GLN A CA 1
ATOM 1338 C C . GLN A 1 174 ? -10.508 24.082 -1.831 1.00 35.34 174 GLN A C 1
ATOM 1340 O O . GLN A 1 174 ? -9.292 24.074 -2.030 1.00 35.34 174 GLN A O 1
ATOM 1345 N N . ALA A 1 175 ? -11.389 23.369 -2.526 1.00 41.00 175 ALA A N 1
ATOM 1346 C CA . ALA A 1 175 ? -11.119 22.486 -3.642 1.00 41.00 175 ALA A CA 1
ATOM 1347 C C . ALA A 1 175 ? -10.194 23.132 -4.684 1.00 41.00 175 ALA A C 1
ATOM 1349 O O . ALA A 1 175 ? -10.609 23.997 -5.449 1.00 41.00 175 ALA A O 1
ATOM 1350 N N . ASN A 1 176 ? -8.939 22.690 -4.722 1.00 33.72 176 ASN A N 1
ATOM 1351 C CA . ASN A 1 176 ? -8.119 22.743 -5.929 1.00 33.72 176 ASN A CA 1
ATOM 1352 C C . ASN A 1 176 ? -6.993 21.712 -5.844 1.00 33.72 176 ASN A C 1
ATOM 1354 O O . ASN A 1 176 ? -5.809 22.022 -5.785 1.00 33.72 176 ASN A O 1
ATOM 1358 N N . SER A 1 177 ? -7.393 20.448 -5.792 1.00 34.44 177 SER A N 1
ATOM 1359 C CA . SER A 1 177 ? -6.589 19.335 -6.275 1.00 34.44 177 SER A CA 1
ATOM 1360 C C . SER A 1 177 ? -7.533 18.151 -6.422 1.00 34.44 177 SER A C 1
ATOM 1362 O O . SER A 1 177 ? -8.201 17.786 -5.457 1.00 34.44 177 SER A O 1
ATOM 1364 N N . ASN A 1 178 ? -7.570 17.526 -7.597 1.00 37.78 178 ASN A N 1
ATOM 1365 C CA . ASN A 1 178 ? -8.157 16.195 -7.799 1.00 37.78 178 ASN A CA 1
ATOM 1366 C C . ASN A 1 178 ? -7.314 15.108 -7.088 1.00 37.78 178 ASN A C 1
ATOM 1368 O O . ASN A 1 178 ? -7.097 14.020 -7.614 1.00 37.78 178 ASN A O 1
ATOM 1372 N N . GLU A 1 179 ? -6.800 15.405 -5.895 1.00 40.06 179 GLU A N 1
ATOM 1373 C CA . GLU A 1 179 ? -6.195 14.444 -4.993 1.00 40.06 179 GLU A CA 1
ATOM 1374 C C . GLU A 1 179 ? -7.281 13.972 -4.037 1.00 40.06 179 GLU A C 1
ATOM 1376 O O . GLU A 1 179 ? -7.501 14.517 -2.955 1.00 40.06 179 GLU A O 1
ATOM 1381 N N . VAL A 1 180 ? -7.967 12.910 -4.447 1.00 36.00 180 VAL A N 1
ATOM 1382 C CA . VAL A 1 180 ? -8.643 12.037 -3.495 1.00 36.00 180 VAL A CA 1
ATOM 1383 C C . VAL A 1 180 ? -7.547 11.472 -2.589 1.00 36.00 180 VAL A C 1
ATOM 1385 O O . VAL A 1 180 ? -6.855 10.523 -2.960 1.00 36.00 180 VAL A O 1
ATOM 1388 N N . SER A 1 181 ? -7.337 12.089 -1.420 1.00 39.28 181 SER A N 1
ATOM 1389 C CA . SER A 1 181 ? -6.489 11.540 -0.359 1.00 39.28 181 SER A CA 1
ATOM 1390 C C . SER A 1 181 ? -6.859 10.073 -0.177 1.00 39.28 181 SER A C 1
ATOM 1392 O O . SER A 1 181 ? -7.975 9.769 0.231 1.00 39.28 181 SER A O 1
ATOM 1394 N N . ARG A 1 182 ? -5.941 9.142 -0.453 1.00 42.81 182 ARG A N 1
ATOM 1395 C CA . ARG A 1 182 ? -6.180 7.706 -0.216 1.00 42.81 182 ARG A CA 1
ATOM 1396 C C . ARG A 1 182 ? -6.468 7.395 1.261 1.00 42.81 182 ARG A C 1
ATOM 1398 O O . ARG A 1 182 ? -7.075 6.377 1.554 1.00 42.81 182 ARG A O 1
ATOM 1405 N N . ILE A 1 183 ? -6.134 8.312 2.173 1.00 42.28 183 ILE A N 1
ATOM 1406 C CA . ILE A 1 183 ? -6.552 8.286 3.584 1.00 42.28 183 ILE A CA 1
ATOM 1407 C C . ILE A 1 183 ? -8.087 8.376 3.716 1.00 42.28 183 ILE A C 1
ATOM 1409 O O . ILE A 1 183 ? -8.671 7.725 4.576 1.00 42.28 183 ILE A O 1
ATOM 1413 N N . ASN A 1 184 ? -8.774 9.073 2.805 1.00 38.28 184 ASN A N 1
ATOM 1414 C CA . ASN A 1 184 ? -10.239 9.127 2.744 1.00 38.28 184 ASN A CA 1
ATOM 1415 C C . ASN A 1 184 ? -10.887 7.848 2.192 1.00 38.28 184 ASN A C 1
ATOM 1417 O O . ASN A 1 184 ? -12.109 7.735 2.256 1.00 38.28 184 ASN A O 1
ATOM 1421 N N . GLN A 1 185 ? -10.123 6.842 1.743 1.00 43.97 185 GLN A N 1
ATOM 1422 C CA . GLN A 1 185 ? -10.698 5.505 1.524 1.00 43.97 185 GLN A CA 1
ATOM 1423 C C . GLN A 1 185 ? -11.104 4.834 2.853 1.00 43.97 185 GLN A C 1
ATOM 1425 O O . GLN A 1 185 ? -11.910 3.912 2.850 1.00 43.97 185 GLN A O 1
ATOM 1430 N N . ILE A 1 186 ? -10.657 5.373 3.998 1.00 45.81 186 ILE A N 1
ATOM 1431 C CA . ILE A 1 186 ? -11.082 4.987 5.358 1.00 45.81 186 ILE A CA 1
ATOM 1432 C C . ILE A 1 186 ? -12.474 5.578 5.705 1.00 45.81 186 ILE A C 1
ATOM 1434 O O . ILE A 1 186 ? -13.082 5.234 6.715 1.00 45.81 186 ILE A O 1
ATOM 1438 N N . GLY A 1 187 ? -13.040 6.430 4.838 1.00 38.41 187 GLY A N 1
ATOM 1439 C CA . GLY A 1 187 ? -14.439 6.870 4.905 1.00 38.41 187 GLY A CA 1
ATOM 1440 C C . GLY A 1 187 ? -15.457 5.846 4.381 1.00 38.41 187 GLY A C 1
ATOM 1441 O O . GLY A 1 187 ? -16.655 6.083 4.501 1.00 38.41 187 GLY A O 1
ATOM 1442 N N . MET A 1 188 ? -15.009 4.718 3.817 1.00 41.25 188 MET A N 1
ATOM 1443 C CA . MET A 1 188 ? -15.884 3.720 3.187 1.00 41.25 188 MET A CA 1
ATOM 1444 C C . MET A 1 188 ? -16.564 2.767 4.193 1.00 41.25 188 MET A C 1
ATOM 1446 O O . MET A 1 188 ? -17.592 2.172 3.869 1.00 41.25 188 MET A O 1
ATOM 1450 N N . ASP A 1 189 ? -16.027 2.630 5.414 1.00 53.00 189 ASP A N 1
ATOM 1451 C CA . ASP A 1 189 ? -16.388 1.518 6.309 1.00 53.00 189 ASP A CA 1
ATOM 1452 C C . ASP A 1 189 ? -17.177 1.900 7.570 1.00 53.00 189 ASP A C 1
ATOM 1454 O O . ASP A 1 189 ? -17.630 1.011 8.283 1.00 53.00 189 ASP A O 1
ATOM 1458 N N . SER A 1 190 ? -17.460 3.179 7.843 1.00 52.38 190 SER A N 1
ATOM 1459 C CA . SER A 1 190 ? -18.352 3.536 8.967 1.00 52.38 190 SER A CA 1
ATOM 1460 C C . SER A 1 190 ? -19.800 3.087 8.721 1.00 52.38 190 SER A C 1
ATOM 1462 O O .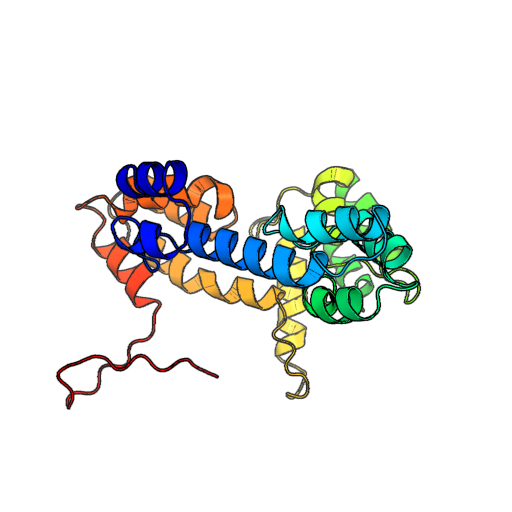 SER A 1 190 ? -20.466 2.595 9.633 1.00 52.38 190 SER A O 1
ATOM 1464 N N . ALA A 1 191 ? -20.269 3.184 7.472 1.00 54.84 191 ALA A N 1
ATOM 1465 C CA . ALA A 1 191 ? -21.584 2.700 7.055 1.00 54.84 191 ALA A CA 1
ATOM 1466 C C . ALA A 1 191 ? -21.679 1.167 7.142 1.00 54.84 191 ALA A C 1
ATOM 1468 O O . ALA A 1 191 ? -22.657 0.632 7.661 1.00 54.84 191 ALA A O 1
ATOM 1469 N N . LYS A 1 192 ? -20.628 0.449 6.723 1.00 65.25 192 LYS A N 1
ATOM 1470 C CA . LYS A 1 192 ? -20.572 -1.019 6.811 1.00 65.25 192 LYS A CA 1
ATOM 1471 C C . LYS A 1 192 ? -20.408 -1.511 8.248 1.00 65.25 192 LYS A C 1
ATOM 1473 O O . LYS A 1 192 ? -21.040 -2.492 8.626 1.00 65.25 192 LYS A O 1
ATOM 1478 N N . GLN A 1 193 ? -19.672 -0.780 9.089 1.00 67.31 193 GLN A N 1
ATOM 1479 C CA . GLN A 1 193 ? -19.627 -1.033 10.532 1.00 67.31 193 GLN A CA 1
ATOM 1480 C C . GLN A 1 193 ? -20.995 -0.854 11.194 1.00 67.31 193 GLN A C 1
ATOM 1482 O O . GLN A 1 193 ? -21.355 -1.645 12.066 1.00 67.31 193 GLN A O 1
ATOM 1487 N N . HIS A 1 194 ? -21.784 0.137 10.769 1.00 67.75 194 HIS A N 1
ATOM 1488 C CA . HIS A 1 194 ? -23.162 0.274 11.236 1.00 67.75 194 HIS A CA 1
ATOM 1489 C C . HIS A 1 194 ? -24.028 -0.912 10.784 1.00 67.75 194 HIS A C 1
ATOM 1491 O O . HIS A 1 194 ? -24.820 -1.430 11.570 1.00 67.75 194 HIS A O 1
ATOM 1497 N N . CYS A 1 195 ? -23.816 -1.419 9.565 1.00 74.81 195 CYS A N 1
ATOM 1498 C CA . CYS A 1 195 ? -24.480 -2.631 9.087 1.00 74.81 195 CYS A CA 1
ATOM 1499 C C . CYS A 1 195 ? -24.108 -3.893 9.872 1.00 74.81 195 CYS A C 1
ATOM 1501 O O . CYS A 1 195 ? -24.969 -4.750 10.049 1.00 74.81 195 CYS A O 1
ATOM 1503 N N . CYS A 1 196 ? -22.900 -3.988 10.438 1.00 78.56 196 CYS A N 1
ATOM 1504 C CA . CYS A 1 196 ? -22.524 -5.112 11.303 1.00 78.56 196 CYS A CA 1
ATOM 1505 C C . CYS A 1 196 ? -23.443 -5.270 12.525 1.00 78.56 196 CYS A C 1
ATOM 1507 O O . CYS A 1 196 ? -23.611 -6.378 13.031 1.00 78.56 196 CYS A O 1
ATOM 1509 N N . LEU A 1 197 ? -24.076 -4.188 12.994 1.00 76.06 197 LEU A N 1
ATOM 1510 C CA . LEU A 1 197 ? -25.041 -4.241 14.096 1.00 76.06 197 LEU A CA 1
ATOM 1511 C C . LEU A 1 197 ? -26.340 -4.968 13.718 1.00 76.06 197 LEU A C 1
ATOM 1513 O O . LEU A 1 197 ? -27.045 -5.421 14.615 1.00 76.06 197 LEU A O 1
ATOM 1517 N N . LYS A 1 198 ? -26.636 -5.108 12.418 1.00 78.56 198 LYS A N 1
ATOM 1518 C CA . LYS A 1 198 ? -27.812 -5.824 11.901 1.00 78.56 198 LYS A CA 1
ATOM 1519 C C . LYS A 1 198 ? -27.609 -7.337 11.767 1.00 78.56 198 LYS A C 1
ATOM 1521 O O . LYS A 1 198 ? -28.508 -8.013 11.282 1.00 78.56 198 LYS A O 1
ATOM 1526 N N . ALA A 1 199 ? -26.450 -7.853 12.172 1.00 81.00 199 ALA A N 1
ATOM 1527 C CA . ALA A 1 199 ? -26.170 -9.281 12.148 1.00 81.00 199 ALA A CA 1
ATOM 1528 C C . ALA A 1 199 ? -26.938 -10.036 13.242 1.00 81.00 199 ALA A C 1
ATOM 1530 O O . ALA A 1 199 ? -26.885 -9.654 14.422 1.00 81.00 199 ALA A O 1
ATOM 1531 N N . GLU A 1 200 ? -27.598 -11.121 12.844 1.00 79.81 200 GLU A N 1
ATOM 1532 C CA . GLU A 1 200 ? -28.420 -11.982 13.703 1.00 79.81 200 GLU A CA 1
ATOM 1533 C C . GLU A 1 200 ? -27.515 -12.777 14.665 1.00 79.81 200 GLU A C 1
ATOM 1535 O O . GLU A 1 200 ? -27.727 -12.824 15.881 1.00 79.81 200 GLU A O 1
ATOM 1540 N N . SER A 1 201 ? -26.412 -13.316 14.143 1.00 82.50 201 SER A N 1
ATOM 1541 C CA . SER A 1 201 ? -25.406 -14.057 14.890 1.00 82.50 201 SER A CA 1
ATOM 1542 C C . SER A 1 201 ? -24.385 -13.135 15.545 1.00 82.50 201 SER A C 1
ATOM 1544 O O . SER A 1 201 ? -23.751 -12.273 14.929 1.00 82.50 201 SER A O 1
ATOM 1546 N N . VAL A 1 202 ? -24.118 -13.395 16.827 1.00 77.62 202 VAL A N 1
ATOM 1547 C CA . VAL A 1 202 ? -23.037 -12.745 17.587 1.00 77.62 202 VAL A CA 1
ATOM 1548 C C . VAL A 1 202 ? -21.672 -12.999 16.934 1.00 77.62 202 VAL A C 1
ATOM 1550 O O . VAL A 1 202 ? -20.792 -12.137 16.995 1.00 77.62 202 VAL A O 1
ATOM 1553 N N . ARG A 1 203 ? -21.496 -14.169 16.302 1.00 79.00 203 ARG A N 1
ATOM 1554 C CA . ARG A 1 203 ? -20.266 -14.539 15.591 1.00 79.00 203 ARG A CA 1
ATOM 1555 C C . ARG A 1 203 ? -20.088 -13.670 14.349 1.00 79.00 203 ARG A C 1
ATOM 1557 O O . ARG A 1 203 ? -19.040 -13.047 14.211 1.00 79.00 203 ARG A O 1
ATOM 1564 N N . CYS A 1 204 ? -21.129 -13.538 13.530 1.00 80.75 204 CYS A N 1
ATOM 1565 C CA . CYS A 1 204 ? -21.086 -12.727 12.316 1.00 80.75 204 CYS A CA 1
ATOM 1566 C C . CYS A 1 204 ? -21.013 -11.233 12.582 1.00 80.75 204 CYS A C 1
ATOM 1568 O O . CYS A 1 204 ? -20.280 -10.531 11.893 1.00 80.75 204 CYS A O 1
ATOM 1570 N N . ARG A 1 205 ? -21.651 -10.749 13.650 1.00 81.25 205 ARG A N 1
ATOM 1571 C CA . ARG A 1 205 ? -21.473 -9.373 14.121 1.00 81.25 205 ARG A CA 1
ATOM 1572 C C . ARG A 1 205 ? -20.014 -9.066 14.441 1.00 81.25 205 ARG A C 1
ATOM 1574 O O . ARG A 1 205 ? -19.482 -8.065 13.975 1.00 81.25 205 ARG A O 1
ATOM 1581 N N . ARG A 1 206 ? -19.359 -9.933 15.222 1.00 73.69 206 ARG A N 1
ATOM 1582 C CA . ARG A 1 206 ? -17.944 -9.769 15.587 1.00 73.69 206 ARG A CA 1
ATOM 1583 C C . ARG A 1 206 ? -17.044 -9.877 14.364 1.00 73.69 206 ARG A C 1
ATOM 1585 O O . ARG A 1 206 ? -16.199 -9.014 14.185 1.00 73.69 206 ARG A O 1
ATOM 1592 N N . LEU A 1 207 ? -17.260 -10.878 13.514 1.00 76.50 207 LEU A N 1
ATOM 1593 C CA . LEU A 1 207 ? -16.456 -11.092 12.314 1.00 76.50 207 LEU A CA 1
ATOM 1594 C C . LEU A 1 207 ? -16.595 -9.924 11.324 1.00 76.50 207 LEU A C 1
ATOM 1596 O O . LEU A 1 207 ? -15.585 -9.415 10.850 1.00 76.50 207 LEU A O 1
ATOM 1600 N N . CYS A 1 208 ? -17.814 -9.418 11.112 1.00 77.94 208 CYS A N 1
ATOM 1601 C CA . CYS A 1 208 ? -18.091 -8.205 10.339 1.00 77.94 208 CYS A CA 1
ATOM 1602 C C . CYS A 1 208 ? -17.362 -6.991 10.919 1.00 77.94 208 CYS A C 1
ATOM 1604 O O . CYS A 1 208 ? -16.638 -6.296 10.208 1.00 77.94 208 CYS A O 1
ATOM 1606 N N . SER A 1 209 ? -17.514 -6.747 12.227 1.00 74.19 209 SER A N 1
ATOM 1607 C CA . SER A 1 209 ? -16.880 -5.609 12.889 1.00 74.19 209 SER A CA 1
ATOM 1608 C C . SER A 1 209 ? -15.360 -5.689 12.835 1.00 74.19 209 SER A C 1
ATOM 1610 O O . SER A 1 209 ? -14.738 -4.663 12.623 1.00 74.19 209 SER A O 1
ATOM 1612 N N . THR A 1 210 ? -14.752 -6.868 12.977 1.00 70.94 210 THR A N 1
ATOM 1613 C CA . THR A 1 210 ? -13.293 -7.038 12.874 1.00 70.94 210 THR A CA 1
ATOM 1614 C C . THR A 1 210 ? -12.805 -6.855 11.432 1.00 70.94 210 THR A C 1
ATOM 1616 O O . THR A 1 210 ? -11.810 -6.164 11.199 1.00 70.94 210 THR A O 1
ATOM 1619 N N . THR A 1 211 ? -13.548 -7.400 10.463 1.00 73.31 211 THR A N 1
ATOM 1620 C CA . THR A 1 211 ? -13.265 -7.281 9.022 1.00 73.31 211 THR A CA 1
ATOM 1621 C C . THR A 1 211 ? -13.284 -5.820 8.579 1.00 73.31 211 THR A C 1
ATOM 1623 O O . THR A 1 211 ? -12.304 -5.344 8.017 1.00 73.31 211 THR A O 1
ATOM 1626 N N . TYR A 1 212 ? -14.343 -5.073 8.904 1.00 69.81 212 TYR A N 1
ATOM 1627 C CA . TYR A 1 212 ? -14.470 -3.650 8.559 1.00 69.81 212 TYR A CA 1
ATOM 1628 C C . TYR A 1 212 ? -13.843 -2.702 9.588 1.00 69.81 212 TYR A C 1
ATOM 1630 O O . TYR A 1 212 ? -13.923 -1.484 9.435 1.00 69.81 212 TYR A O 1
ATOM 1638 N N . ALA A 1 213 ? -13.244 -3.223 10.662 1.00 59.88 213 ALA A N 1
ATOM 1639 C CA . ALA A 1 213 ? -12.393 -2.432 11.537 1.00 59.88 213 ALA A CA 1
ATOM 1640 C C . ALA A 1 213 ? -11.007 -2.311 10.926 1.00 59.88 213 ALA A C 1
ATOM 1642 O O . ALA A 1 213 ? -10.627 -1.186 10.634 1.00 59.88 213 ALA A O 1
ATOM 1643 N N . ASN A 1 214 ? -10.266 -3.418 10.767 1.00 51.41 214 ASN A N 1
ATOM 1644 C CA . ASN A 1 214 ? -8.847 -3.375 10.366 1.00 51.41 214 ASN A CA 1
ATOM 1645 C C . ASN A 1 214 ? -8.305 -4.660 9.714 1.00 51.41 214 ASN A C 1
ATOM 1647 O O . ASN A 1 214 ? -7.163 -4.676 9.264 1.00 51.41 214 ASN A O 1
ATOM 1651 N N . GLU A 1 215 ? -9.092 -5.735 9.651 1.00 54.22 215 GLU A N 1
ATOM 1652 C CA . GLU A 1 215 ? -8.640 -7.055 9.186 1.00 54.22 215 GLU A CA 1
ATOM 1653 C C . GLU A 1 215 ? -9.375 -7.484 7.909 1.00 54.22 215 GLU A C 1
ATOM 1655 O O . GLU A 1 215 ? -9.714 -8.652 7.719 1.00 54.22 215 GLU A O 1
ATOM 1660 N N . TRP A 1 216 ? -9.651 -6.527 7.017 1.00 57.59 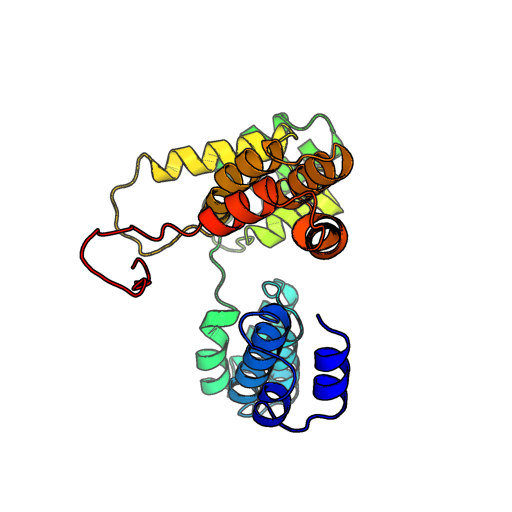216 TRP A N 1
ATOM 1661 C CA . TRP A 1 216 ? -10.410 -6.791 5.792 1.00 57.59 216 TRP A CA 1
ATOM 1662 C C . TRP A 1 216 ? -9.668 -7.735 4.836 1.00 57.59 216 TRP A C 1
ATOM 1664 O O . TRP A 1 216 ? -10.289 -8.462 4.082 1.00 57.59 216 TRP A O 1
ATOM 1674 N N . THR A 1 217 ? -8.337 -7.777 4.852 1.00 50.09 217 THR A N 1
ATOM 1675 C CA . THR A 1 217 ? -7.572 -8.686 3.983 1.00 50.09 217 THR A CA 1
ATOM 1676 C C . THR A 1 217 ? -7.540 -10.121 4.496 1.00 50.09 217 THR A C 1
ATOM 1678 O O . THR A 1 217 ? -7.421 -11.043 3.693 1.00 50.09 217 THR A O 1
ATOM 1681 N N . THR A 1 218 ? -7.633 -10.318 5.811 1.00 56.56 218 THR A N 1
ATOM 1682 C CA . THR A 1 218 ? -7.519 -11.633 6.455 1.00 56.56 218 THR A CA 1
ATOM 1683 C C . THR A 1 218 ? -8.875 -12.265 6.726 1.00 56.56 218 THR A C 1
ATOM 1685 O O . THR A 1 218 ? -9.046 -13.445 6.451 1.00 56.56 218 THR A O 1
ATOM 1688 N N . ASN A 1 219 ? -9.853 -11.486 7.190 1.00 63.03 219 ASN A N 1
ATOM 1689 C CA . ASN A 1 219 ? -11.133 -12.022 7.653 1.00 63.03 219 ASN A CA 1
ATOM 1690 C C . ASN A 1 219 ? -12.268 -11.854 6.637 1.00 63.03 219 ASN A C 1
ATOM 1692 O O . ASN A 1 219 ? -13.349 -12.385 6.866 1.00 63.03 219 ASN A O 1
ATOM 1696 N N . LEU A 1 220 ? -12.060 -11.141 5.517 1.00 67.69 220 LEU A N 1
ATOM 1697 C CA . LEU A 1 220 ? -13.125 -10.924 4.528 1.00 67.69 220 LEU A CA 1
ATOM 1698 C C . LEU A 1 220 ? -13.589 -12.227 3.886 1.00 67.69 220 LEU A C 1
ATOM 1700 O O . LEU A 1 220 ? -14.784 -12.396 3.696 1.00 67.69 220 LEU A O 1
ATOM 1704 N N . VAL A 1 221 ? -12.676 -13.152 3.590 1.00 72.38 221 VAL A N 1
ATOM 1705 C CA . VAL A 1 221 ? -13.049 -14.441 2.989 1.00 72.38 221 VAL A CA 1
ATOM 1706 C C . VAL A 1 221 ? -13.909 -15.253 3.958 1.00 72.38 221 VAL A C 1
ATOM 1708 O O . VAL A 1 221 ? -14.959 -15.759 3.565 1.00 72.38 221 VAL A O 1
ATOM 1711 N N . ASP A 1 222 ? -13.508 -15.313 5.228 1.00 74.69 222 ASP A N 1
ATOM 1712 C CA . ASP A 1 222 ? -14.252 -16.020 6.273 1.00 74.69 222 ASP A CA 1
ATOM 1713 C C . ASP A 1 222 ? -15.594 -15.331 6.553 1.00 74.69 222 ASP A C 1
ATOM 1715 O O . ASP A 1 222 ? -16.615 -15.988 6.728 1.00 74.69 222 ASP A O 1
ATOM 1719 N N . PHE A 1 223 ? -15.633 -13.999 6.518 1.00 79.31 223 PHE A N 1
ATOM 1720 C CA . PHE A 1 223 ? -16.860 -13.222 6.654 1.00 79.31 223 PHE A CA 1
ATOM 1721 C C . PHE A 1 223 ? -17.827 -13.442 5.481 1.00 79.31 223 PHE A C 1
ATOM 1723 O O . PHE A 1 223 ? -19.024 -13.646 5.686 1.00 79.31 223 PHE A O 1
ATOM 1730 N N . GLU A 1 224 ? -17.329 -13.440 4.247 1.00 77.25 224 GLU A N 1
ATOM 1731 C CA . GLU A 1 224 ? -18.135 -13.691 3.053 1.00 77.25 224 GLU A CA 1
ATOM 1732 C C . GLU A 1 224 ? -18.712 -15.114 3.057 1.00 77.25 224 GLU A C 1
ATOM 1734 O O . GLU A 1 224 ? -19.888 -15.302 2.741 1.00 77.25 224 GLU A O 1
ATOM 1739 N N . GLN A 1 225 ? -17.915 -16.109 3.455 1.00 79.75 225 GLN A N 1
ATOM 1740 C CA . GLN A 1 225 ? -18.326 -17.514 3.452 1.00 79.75 225 GLN A CA 1
ATOM 1741 C C . GLN A 1 225 ? -19.193 -17.909 4.646 1.00 79.75 225 GLN A C 1
ATOM 1743 O O . GLN A 1 225 ? -20.162 -18.641 4.466 1.00 79.75 225 GLN A O 1
ATOM 1748 N N . GLU A 1 226 ? -18.870 -17.455 5.856 1.00 79.44 226 GLU A N 1
ATOM 1749 C CA . GLU A 1 226 ? -19.618 -17.838 7.058 1.00 79.44 226 GLU A CA 1
ATOM 1750 C C . GLU A 1 226 ? -20.848 -16.958 7.281 1.00 79.44 226 GLU A C 1
ATOM 1752 O O . GLU A 1 226 ? -21.831 -17.434 7.840 1.00 79.44 226 GLU A O 1
ATOM 1757 N N . CYS A 1 227 ? -20.813 -15.689 6.859 1.00 80.94 227 CYS A N 1
ATOM 1758 C CA . CYS A 1 227 ? -21.850 -14.717 7.205 1.00 80.94 227 CYS A CA 1
ATOM 1759 C C . CYS A 1 227 ? -22.625 -14.215 5.993 1.00 80.94 227 CYS A C 1
ATOM 1761 O O . CYS A 1 227 ? -23.847 -14.245 6.015 1.00 80.94 227 CYS A O 1
ATOM 1763 N N . LEU A 1 228 ? -21.975 -13.805 4.899 1.00 79.19 228 LEU A N 1
ATOM 1764 C CA . LEU A 1 228 ? -22.731 -13.325 3.729 1.00 79.19 228 LEU A CA 1
ATOM 1765 C C . LEU A 1 228 ? -23.366 -14.462 2.915 1.00 79.19 228 LEU A C 1
ATOM 1767 O O . LEU A 1 228 ? -24.375 -14.244 2.240 1.00 79.19 228 LEU A O 1
ATOM 1771 N N . ALA A 1 229 ? -22.836 -15.683 2.994 1.00 80.06 229 ALA A N 1
ATOM 1772 C CA . ALA A 1 229 ? -23.464 -16.858 2.391 1.00 80.06 229 ALA A CA 1
ATOM 1773 C C . ALA A 1 229 ? -24.569 -17.477 3.270 1.00 80.06 229 ALA A C 1
ATOM 1775 O O . ALA A 1 229 ? -25.406 -18.218 2.748 1.00 80.06 229 ALA A O 1
ATOM 1776 N N . ALA A 1 230 ? -24.610 -17.164 4.571 1.00 76.69 230 ALA A N 1
ATOM 1777 C CA . ALA A 1 230 ? -25.595 -17.724 5.488 1.00 76.69 230 ALA A CA 1
ATOM 1778 C C . ALA A 1 230 ? -27.006 -17.159 5.216 1.00 76.69 230 ALA A C 1
ATOM 1780 O O . ALA A 1 230 ? -27.169 -15.950 5.019 1.00 76.69 230 ALA A O 1
ATOM 1781 N N . PRO A 1 231 ? -28.051 -18.006 5.184 1.00 78.06 231 PRO A N 1
ATOM 1782 C CA . PRO A 1 231 ? -29.421 -17.553 4.954 1.00 78.06 231 PRO A CA 1
ATOM 1783 C C . PRO A 1 231 ? -29.983 -16.762 6.143 1.00 78.06 231 PRO A C 1
ATOM 1785 O O . PRO A 1 231 ? -30.794 -15.864 5.926 1.00 78.06 231 PRO A O 1
ATOM 1788 N N . GLU A 1 232 ? -29.529 -17.050 7.369 1.00 77.94 232 GLU A N 1
ATOM 1789 C CA . GLU A 1 232 ? -29.906 -16.304 8.579 1.00 77.94 232 GLU A CA 1
ATOM 1790 C C . GLU A 1 232 ? -29.429 -14.841 8.583 1.00 77.94 232 GLU A C 1
ATOM 1792 O O . GLU A 1 232 ? -30.095 -13.979 9.143 1.00 77.94 232 GLU A O 1
ATOM 1797 N N . GLU A 1 233 ? -28.328 -14.514 7.906 1.00 83.75 233 GLU A N 1
ATOM 1798 C CA . GLU A 1 233 ? -27.715 -13.176 7.931 1.00 83.75 233 GLU A CA 1
ATOM 1799 C C . GLU A 1 233 ? -28.219 -12.258 6.802 1.00 83.75 233 GLU A C 1
ATOM 1801 O O . GLU A 1 233 ? -27.496 -11.414 6.261 1.00 83.75 233 GLU A O 1
ATOM 1806 N N . HIS A 1 234 ? -29.492 -12.401 6.424 1.00 78.31 234 HIS A N 1
ATOM 1807 C CA . HIS A 1 234 ? -30.083 -11.644 5.319 1.00 78.31 234 HIS A CA 1
ATOM 1808 C C . HIS A 1 234 ? -30.070 -10.128 5.569 1.00 78.31 234 HIS A C 1
ATOM 1810 O O . HIS A 1 234 ? -29.742 -9.363 4.665 1.00 78.31 234 HIS A O 1
ATOM 1816 N N . ALA A 1 235 ? -30.403 -9.679 6.785 1.00 74.06 235 ALA A N 1
ATOM 1817 C CA . ALA A 1 235 ? -30.475 -8.255 7.129 1.00 74.06 235 ALA A CA 1
ATOM 1818 C C . ALA A 1 235 ? -29.096 -7.572 7.116 1.00 74.06 235 ALA A C 1
ATOM 1820 O O . ALA A 1 235 ? -28.970 -6.423 6.685 1.00 74.06 235 ALA A O 1
ATOM 1821 N N . LEU A 1 236 ? -28.060 -8.295 7.548 1.00 78.88 236 LEU A N 1
ATOM 1822 C CA . LEU A 1 236 ? -26.666 -7.875 7.459 1.00 78.88 236 LEU A CA 1
ATOM 1823 C C . LEU A 1 236 ? -26.221 -7.762 5.997 1.00 78.88 236 LEU A C 1
ATOM 1825 O O . LEU A 1 236 ? -25.721 -6.711 5.595 1.00 78.88 236 LEU A O 1
ATOM 1829 N N . ARG A 1 237 ? -26.437 -8.820 5.201 1.00 82.69 237 ARG A N 1
ATOM 1830 C CA . ARG A 1 237 ? -26.079 -8.854 3.776 1.00 82.69 237 ARG A CA 1
ATOM 1831 C C . ARG A 1 237 ? -26.759 -7.732 3.006 1.00 82.69 237 ARG A C 1
ATOM 1833 O O . ARG A 1 237 ? -26.091 -6.970 2.318 1.00 82.69 237 ARG A O 1
ATOM 1840 N N . GLN A 1 238 ? -28.067 -7.589 3.192 1.00 78.06 238 GLN A N 1
ATOM 1841 C CA . GLN A 1 238 ? -28.856 -6.550 2.552 1.00 78.06 238 GLN A CA 1
ATOM 1842 C C . GLN A 1 238 ? -28.344 -5.152 2.919 1.00 78.06 238 GLN A C 1
ATOM 1844 O O . GLN A 1 238 ? -28.148 -4.340 2.029 1.00 78.06 238 GLN A O 1
ATOM 1849 N N . CYS A 1 239 ? -28.034 -4.881 4.190 1.00 77.62 239 CYS A N 1
ATOM 1850 C CA . CYS A 1 239 ? -27.493 -3.584 4.607 1.00 77.62 239 CYS A CA 1
ATOM 1851 C C . CYS A 1 239 ? -26.118 -3.286 3.986 1.00 77.62 239 CYS A C 1
ATOM 1853 O O . CYS A 1 239 ? -25.858 -2.164 3.551 1.00 77.62 239 CYS A O 1
ATOM 1855 N N . ILE A 1 240 ? -25.234 -4.289 3.931 1.00 74.00 240 ILE A N 1
ATOM 1856 C CA . ILE A 1 240 ? -23.904 -4.147 3.322 1.00 74.00 240 ILE A CA 1
ATOM 1857 C C . ILE A 1 240 ? -24.020 -3.900 1.809 1.00 74.00 240 ILE A C 1
ATOM 1859 O O . ILE A 1 240 ? -23.280 -3.069 1.276 1.00 74.00 240 ILE A O 1
ATOM 1863 N N . ASP A 1 241 ? -24.970 -4.555 1.137 1.00 69.06 241 ASP A N 1
ATOM 1864 C CA . ASP A 1 241 ? -25.247 -4.374 -0.292 1.00 69.06 241 ASP A CA 1
ATOM 1865 C C . ASP A 1 241 ? -25.956 -3.038 -0.602 1.00 69.06 241 ASP A C 1
ATOM 1867 O O . ASP A 1 241 ? -25.649 -2.393 -1.609 1.00 69.06 241 ASP A O 1
ATOM 1871 N N . GLU A 1 242 ? -26.843 -2.576 0.286 1.00 59.12 242 GLU A N 1
ATOM 1872 C CA . GLU A 1 242 ? -27.555 -1.285 0.230 1.00 59.12 242 GLU A CA 1
ATOM 1873 C C . GLU A 1 242 ? -26.639 -0.071 0.473 1.00 59.12 242 GLU A C 1
ATOM 1875 O O . GLU A 1 242 ? -27.009 1.058 0.155 1.00 59.12 242 GLU A O 1
ATOM 1880 N N . GLY A 1 243 ? -25.400 -0.281 0.938 1.00 49.25 243 GLY A N 1
ATOM 1881 C CA . GLY A 1 243 ? -24.339 0.735 0.939 1.00 49.25 243 GLY A CA 1
ATOM 1882 C C . GLY A 1 243 ? -23.946 1.233 -0.464 1.00 49.25 243 GLY A C 1
ATOM 1883 O O . GLY A 1 243 ? -23.175 2.186 -0.592 1.00 49.25 243 GLY A O 1
ATOM 1884 N N . LYS A 1 244 ? -24.486 0.627 -1.528 1.00 40.69 244 LYS A N 1
ATOM 1885 C CA . LYS A 1 244 ? -24.597 1.243 -2.853 1.00 40.69 244 LYS A CA 1
ATOM 1886 C C . LYS A 1 244 ? -25.876 2.078 -2.889 1.00 40.69 244 LYS A C 1
ATOM 1888 O O . LYS A 1 244 ? -26.962 1.517 -3.003 1.00 40.69 244 LYS A O 1
ATOM 1893 N N . VAL A 1 245 ? -25.752 3.406 -2.862 1.00 32.41 245 VAL A N 1
ATOM 1894 C CA . VAL A 1 245 ? -26.891 4.307 -3.106 1.00 32.41 245 VAL A CA 1
ATOM 1895 C C . VAL A 1 245 ? -27.426 4.034 -4.516 1.00 32.41 245 VAL A C 1
ATOM 1897 O O . VAL A 1 245 ? -26.877 4.499 -5.511 1.00 32.41 245 VAL A O 1
ATOM 1900 N N . CYS A 1 246 ? -28.485 3.234 -4.602 1.00 34.16 246 CYS A N 1
ATOM 1901 C CA . CYS A 1 246 ? -29.363 3.168 -5.758 1.00 34.16 246 CYS A CA 1
ATOM 1902 C C . CYS A 1 246 ? -30.565 4.042 -5.414 1.00 34.16 246 CYS A C 1
ATOM 1904 O O . CYS A 1 246 ? -31.414 3.647 -4.619 1.00 34.16 246 CYS A O 1
ATOM 1906 N N . GLU A 1 247 ? -30.610 5.250 -5.967 1.00 29.66 247 GLU A N 1
ATOM 1907 C CA . GLU A 1 247 ? -31.759 6.132 -5.800 1.00 29.66 247 GLU A CA 1
ATOM 1908 C C . GLU A 1 247 ? -32.951 5.532 -6.562 1.00 29.66 247 GLU A C 1
ATOM 1910 O O . GLU A 1 247 ? -32.900 5.321 -7.776 1.00 29.66 247 GLU A O 1
ATOM 1915 N N . TRP A 1 248 ? -34.009 5.175 -5.835 1.00 27.23 248 TRP A N 1
ATOM 1916 C CA . TRP A 1 248 ? -35.250 4.673 -6.418 1.00 27.23 248 TRP A CA 1
ATOM 1917 C C . TRP A 1 248 ? -36.093 5.868 -6.865 1.00 27.23 248 TRP A C 1
ATOM 1919 O O . TRP A 1 248 ? -36.594 6.623 -6.034 1.00 27.23 248 TRP A O 1
ATOM 1929 N N . SER A 1 249 ? -36.255 6.042 -8.177 1.00 32.06 249 SER A N 1
ATOM 1930 C CA . SER A 1 249 ? -37.228 6.978 -8.743 1.00 32.06 249 SER A CA 1
ATOM 1931 C C . SER A 1 249 ? -38.487 6.196 -9.153 1.00 32.06 249 SER A C 1
ATOM 1933 O O . SER A 1 249 ? -38.334 5.161 -9.810 1.00 32.06 249 SER A O 1
ATOM 1935 N N . PRO A 1 250 ? -39.713 6.636 -8.801 1.00 37.94 250 PRO A N 1
ATOM 1936 C CA . PRO A 1 250 ? -40.947 5.869 -9.028 1.00 37.94 250 PRO A CA 1
ATOM 1937 C C . PRO A 1 250 ? -41.283 5.557 -10.498 1.00 37.94 250 PRO A C 1
ATOM 1939 O O . PRO A 1 250 ? -42.202 4.784 -10.753 1.00 37.94 250 PRO A O 1
ATOM 1942 N N . ASP A 1 251 ? -40.539 6.111 -11.461 1.00 39.84 251 ASP A N 1
ATOM 1943 C CA . ASP A 1 251 ? -40.903 6.099 -12.881 1.00 39.84 251 ASP A CA 1
ATOM 1944 C C . ASP A 1 251 ? -40.085 5.135 -13.771 1.00 39.84 251 ASP A C 1
ATOM 1946 O O . ASP A 1 251 ? -40.190 5.195 -14.997 1.00 39.84 251 ASP A O 1
ATOM 1950 N N . THR A 1 252 ? -39.272 4.213 -13.224 1.00 36.00 252 THR A N 1
ATOM 1951 C CA . THR A 1 252 ? -38.500 3.259 -14.062 1.00 36.00 252 THR A CA 1
ATOM 1952 C C . THR A 1 252 ? -38.433 1.8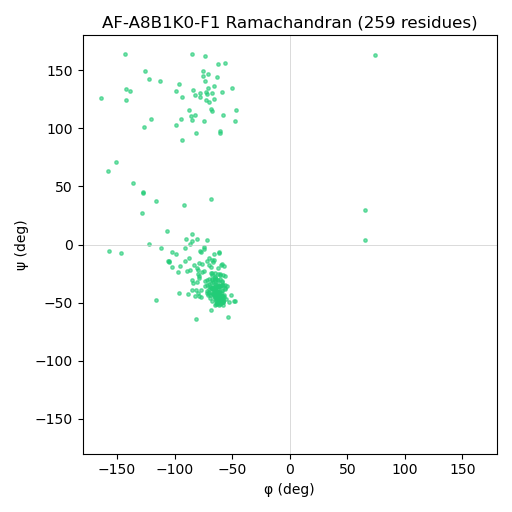16 -13.540 1.00 36.00 252 THR A C 1
ATOM 1954 O O . THR A 1 252 ? -38.071 1.550 -12.402 1.00 36.00 252 THR A O 1
ATOM 1957 N N . VAL A 1 253 ? -38.702 0.849 -14.433 1.00 36.94 253 VAL A N 1
ATOM 1958 C CA . VAL A 1 253 ? -38.729 -0.615 -14.171 1.00 36.94 253 VAL A CA 1
ATOM 1959 C C . VAL A 1 253 ? -37.322 -1.257 -14.168 1.00 36.94 253 VAL A C 1
ATOM 1961 O O . VAL A 1 253 ? -37.175 -2.470 -14.035 1.00 36.94 253 VAL A O 1
ATOM 1964 N N . ARG A 1 254 ? -36.242 -0.472 -14.301 1.00 31.88 254 ARG A N 1
ATOM 1965 C CA . ARG A 1 254 ? -34.860 -0.961 -14.140 1.00 31.88 254 ARG A CA 1
ATOM 1966 C C . ARG A 1 254 ? -33.978 0.080 -13.449 1.00 31.88 254 ARG A C 1
ATOM 1968 O O . ARG A 1 254 ? -33.980 1.228 -13.892 1.00 31.88 254 ARG A O 1
ATOM 1975 N N . PRO A 1 255 ? -33.167 -0.318 -12.451 1.00 29.33 255 PRO A N 1
ATOM 1976 C CA . PRO A 1 255 ? -32.236 0.591 -11.797 1.00 29.33 255 PRO A CA 1
ATOM 1977 C C . PRO A 1 255 ? -31.150 1.037 -12.785 1.00 29.33 255 PRO A C 1
ATOM 1979 O O . PRO A 1 255 ? -30.476 0.212 -13.409 1.00 29.33 255 PRO A O 1
ATOM 1982 N N . ARG A 1 256 ? -30.984 2.354 -12.938 1.00 32.69 256 ARG A N 1
ATOM 1983 C CA . ARG A 1 256 ? -29.834 2.961 -13.618 1.00 32.69 256 ARG A CA 1
ATOM 1984 C C . ARG A 1 256 ? -28.784 3.310 -12.570 1.00 32.69 256 ARG A C 1
ATOM 1986 O O . ARG A 1 256 ? -28.953 4.260 -11.819 1.00 32.69 256 ARG A O 1
ATOM 1993 N N . CYS A 1 257 ? -27.688 2.560 -12.552 1.00 32.75 257 CYS A N 1
ATOM 1994 C CA . CYS A 1 257 ? -26.522 2.891 -11.739 1.00 32.75 257 CYS A CA 1
ATOM 1995 C C . CYS A 1 257 ? -25.633 3.867 -12.524 1.00 32.75 257 CYS A C 1
ATOM 1997 O O . CYS A 1 257 ? -25.047 3.479 -13.536 1.00 32.75 257 CYS A O 1
ATOM 1999 N N . ALA A 1 258 ? -25.545 5.122 -12.085 1.00 33.41 258 ALA A N 1
ATOM 2000 C CA . ALA A 1 258 ? -24.565 6.082 -12.590 1.00 33.41 258 ALA A CA 1
ATOM 2001 C C . ALA A 1 258 ? -23.339 6.104 -11.664 1.00 33.41 258 ALA A C 1
ATOM 2003 O O . ALA A 1 258 ? -23.478 6.067 -10.442 1.00 33.41 258 ALA A O 1
ATOM 2004 N N . ALA A 1 259 ? -22.139 6.149 -12.245 1.00 28.66 259 ALA A N 1
ATOM 2005 C CA . ALA A 1 259 ? -20.905 6.362 -11.499 1.00 28.66 259 ALA A CA 1
ATOM 2006 C C . ALA A 1 259 ? -20.839 7.831 -11.055 1.00 28.66 259 ALA A C 1
ATOM 2008 O O . ALA A 1 259 ? -20.950 8.728 -11.890 1.00 28.66 259 ALA A O 1
ATOM 2009 N N . VAL A 1 260 ? -20.693 8.070 -9.752 1.00 31.69 260 VAL A N 1
ATOM 2010 C CA . VAL A 1 260 ? -20.459 9.414 -9.210 1.00 31.69 260 VAL A CA 1
ATOM 2011 C C . VAL A 1 260 ? -19.041 9.837 -9.605 1.00 31.69 260 VAL A C 1
ATOM 2013 O O . VAL A 1 260 ? -18.089 9.102 -9.337 1.00 31.69 260 VAL A O 1
ATOM 2016 N N . HIS A 1 261 ? -18.947 10.969 -10.304 1.00 33.72 261 HIS A N 1
ATOM 2017 C CA . HIS A 1 261 ? -17.702 11.642 -10.686 1.00 33.72 261 HIS A CA 1
ATOM 2018 C C . HIS A 1 261 ? -17.013 12.292 -9.486 1.00 33.72 261 HIS A C 1
ATOM 2020 O O . HIS A 1 261 ? -17.738 12.825 -8.615 1.00 33.72 261 HIS A O 1
#

Organism: Anopheles gambiae (NCBI:txid7165)

Solvent-accessible surface area (backbone atoms only — not comparable to full-atom values): 14831 Å² total; per-residue (Å²): 127,53,74,62,26,52,50,35,59,73,72,41,92,50,76,71,54,27,61,82,51,38,54,64,89,80,34,49,68,59,54,51,50,52,50,39,43,50,52,28,49,68,29,28,71,71,41,81,41,73,60,20,30,52,38,43,42,59,54,38,75,48,98,62,79,62,51,70,72,51,49,51,43,29,54,66,40,20,62,65,92,18,61,68,33,46,63,58,42,38,79,68,68,63,68,79,56,48,82,60,34,56,75,50,38,74,29,27,72,49,38,90,46,69,62,19,26,52,43,35,42,51,47,25,64,65,34,34,41,98,88,55,59,37,38,62,66,56,49,49,50,45,34,33,74,75,14,62,59,52,76,81,32,76,84,40,58,29,47,32,42,52,57,52,62,52,54,63,53,70,79,73,55,82,92,83,65,100,66,79,55,73,73,60,62,70,69,67,33,62,65,45,42,58,22,22,72,50,32,75,46,73,66,44,22,51,43,41,38,44,19,54,63,65,35,48,88,74,37,39,64,57,34,47,60,67,28,60,63,34,81,83,24,47,61,22,42,49,44,52,60,56,73,53,88,72,85,84,61,100,87,59,99,63,92,81,86,76,83,85,129

Sequence (261 aa):
MSVRCQHVCATGSSQDDLRTGCRASDEQQLYGCLKRQEDGHRCCSSARTAECLDACGQVFQRYQTPSKALRERVLTGCRTNNSNVMQCIKGFIDVTFNRNLKRYVPCCDASPEPKCRRVCHETLTAGGSDTDPYTVEEMIDLLQHRGGCGALMPTLPLWKCFLEADKQRSAGQQANSNEVSRINQIGMDSAKQHCCLKAESVRCRRLCSTTYANEWTTNLVDFEQECLAAPEEHALRQCIDEGKVCEWSPDTVRPRCAAVH

pLDDT: mean 70.22, std 16.75, range [27.23, 92.88]

Foldseek 3Di:
DDPQLVVQVVPPPDPVSSVVRPDCVVPVVVVVLVVLQVLLCVLLVQAPDPQLNVLSNVLSNDPDQDDPVSLVSNCVRQVPPNVSSCVSCVVSNDADFPLQLVLLLVLLVLQPDPLLSVQSNVCSVVQRDPVHTDGPVRSQCSSVPVSVSHHQFCPRSSNVSVLVSVVVVVVPDDDDDPDPPVSCVLVLQPQLLVLLVLAPDPVLSVLSNVCSGGVVVPSVVVSCVVAVPDPRNPSSVVSNVVSQPQPDDPPDPDTDDDDDD

InterPro domains:
  IPR039016 Reversion-inducing cysteine-rich protein with Kazal motifs [PTHR13487] (2-242)
  IPR055110 Reversion-inducing cysteine-rich with Kazal motifs, N-terminal [PF22961] (2-37)
  IPR056978 Reversion-inducing cysteine-rich protein with Kazal, CC4 domain [PF23332] (103-163)
  IPR056978 Reversion-inducing cysteine-rich protein with Kazal, CC4 domain [PF23332] (189-241)

Secondary structure (DSSP, 8-state):
--HHHHHHHHH-SSHHHHHTT--TTT-HHHHHHHHHHHHHHHHHTT-SSHHHHHHHHHHHSSSSPPPHHHHHHHHHHHTTT-HHHHHHHHHHH---B-TTGGGGGGGGGG-S-HHHHHHHHHHHHHTTSTTSPPBHHHHHHIIIIIT---SS-TTSHHHHHHHHHHHHHHTT--S------GGGGGGSSHHHHHHHTT-SSHHHHHHHHHHTTT-HHHHHHHHIIIIIS-STTHHHHHHHHHTS-----TT-SS---PPP-

Mean predicted aligned error: 17.94 Å

Nearest PDB structures (foldseek):
  6a4v-assembly1_A  TM=1.853E-01  e=7.369E+00  Murid gammaherpesvirus 4

Radius of gyration: 21.9 Å; Cα contacts (8 Å, |Δi|>4): 262; chains: 1; bounding box: 59×50×50 Å